Protein AF-A0A0N1JTH9-F1 (afdb_monomer_lite)

Organism: NCBI:txid857265

Secondary structure (DSSP, 8-state):
--HHHHHHHTT---S--EE-------S-TTTTTTSS--HHHHHHHHHS-TTT-------PPP--EEEEE-TTSS-EEEEEHHHH--S-HHHHHHHHHHHHHHHHT-GGGGGGHHHHHHHHHHHHHHHHHHH----EEEEEE-SS--GGG-EE-SSS--BSEEEEEEEEETTEEEEEES-------------

Structure (mmCIF, N/CA/C/O backbone):
data_AF-A0A0N1JTH9-F1
#
_entry.id   AF-A0A0N1JTH9-F1
#
loop_
_atom_site.group_PDB
_atom_site.id
_atom_site.type_symbol
_atom_site.label_atom_id
_atom_site.label_alt_id
_atom_site.label_comp_id
_atom_site.label_asym_id
_atom_site.label_entity_id
_atom_site.label_seq_id
_atom_site.pdbx_PDB_ins_code
_atom_site.Cartn_x
_atom_site.Cartn_y
_atom_site.Cartn_z
_atom_site.occupancy
_atom_site.B_iso_or_equiv
_atom_site.auth_seq_id
_atom_site.auth_comp_id
_atom_site.auth_asym_id
_atom_site.auth_atom_id
_atom_site.pdbx_PDB_model_num
ATOM 1 N N . MET A 1 1 ? -6.479 -11.047 25.283 1.00 67.62 1 MET A N 1
ATOM 2 C CA . MET A 1 1 ? -7.455 -11.069 24.185 1.00 67.62 1 MET A CA 1
ATOM 3 C C . MET A 1 1 ? -8.199 -9.754 24.250 1.00 67.62 1 MET A C 1
ATOM 5 O O . MET A 1 1 ? -8.799 -9.472 25.284 1.00 67.62 1 MET A O 1
ATOM 9 N N . SER A 1 2 ? -8.014 -8.908 23.241 1.00 89.19 2 SER A N 1
ATOM 10 C CA . SER A 1 2 ? -8.742 -7.648 23.095 1.00 89.19 2 SER A CA 1
ATOM 11 C C . SER A 1 2 ? -10.219 -7.925 22.769 1.00 89.19 2 SER A C 1
ATOM 13 O O . SER A 1 2 ? -10.571 -9.049 22.403 1.00 89.19 2 SER A O 1
ATOM 15 N N . ILE A 1 3 ? -11.095 -6.921 22.901 1.00 90.31 3 ILE A N 1
ATOM 16 C CA . ILE A 1 3 ? -12.488 -7.054 22.442 1.00 90.31 3 ILE A CA 1
ATOM 17 C C . ILE A 1 3 ? -12.544 -7.330 20.932 1.00 90.31 3 ILE A C 1
ATOM 19 O O . ILE A 1 3 ? -13.334 -8.157 20.495 1.00 90.31 3 ILE A O 1
ATOM 23 N N . HIS A 1 4 ? -11.636 -6.727 20.163 1.00 90.06 4 HIS A N 1
ATOM 24 C CA . HIS A 1 4 ? -11.516 -6.921 18.717 1.00 90.06 4 HIS A CA 1
ATOM 25 C C . HIS A 1 4 ? -11.121 -8.356 18.357 1.00 90.06 4 HIS A C 1
ATOM 27 O O . HIS A 1 4 ? -11.732 -8.946 17.472 1.00 90.06 4 HIS A O 1
ATOM 33 N N . ASP A 1 5 ? -10.199 -8.965 19.112 1.00 90.06 5 ASP A N 1
ATOM 34 C CA . ASP A 1 5 ? -9.820 -10.376 18.932 1.00 90.06 5 ASP A CA 1
ATOM 35 C C . ASP A 1 5 ? -11.027 -11.303 19.171 1.00 90.06 5 ASP A C 1
ATOM 37 O O . ASP A 1 5 ? -11.207 -12.310 18.484 1.00 90.06 5 ASP A O 1
ATOM 41 N N . PHE A 1 6 ? -11.858 -10.980 20.170 1.00 92.62 6 PHE A N 1
ATOM 42 C CA . PHE A 1 6 ? -13.063 -11.747 20.485 1.00 92.62 6 PHE A CA 1
ATOM 43 C C . PHE A 1 6 ? -14.122 -11.620 19.385 1.00 92.62 6 PHE A C 1
ATOM 45 O O . PHE A 1 6 ? -14.678 -12.636 18.968 1.00 92.62 6 PHE A O 1
ATOM 52 N N . LEU A 1 7 ? -14.380 -10.398 18.908 1.00 91.75 7 LEU A N 1
ATOM 53 C CA . LEU A 1 7 ? -15.332 -10.141 17.825 1.00 91.75 7 LEU A CA 1
ATOM 54 C C . LEU A 1 7 ? -14.918 -10.886 16.554 1.00 91.75 7 LEU A C 1
ATOM 56 O O . LEU A 1 7 ? -15.717 -11.643 16.006 1.00 91.75 7 LEU A O 1
ATOM 60 N N . GLN A 1 8 ? -13.643 -10.772 16.173 1.00 90.06 8 GLN A N 1
ATOM 61 C CA . GLN A 1 8 ? -13.089 -11.443 15.003 1.00 90.06 8 GLN A CA 1
ATOM 62 C C . GLN A 1 8 ? -13.156 -12.970 15.121 1.00 90.06 8 GLN A C 1
ATOM 64 O O . GLN A 1 8 ? -13.698 -13.631 14.240 1.00 90.06 8 GLN A O 1
ATOM 69 N N . SER A 1 9 ? -12.659 -13.547 16.221 1.00 90.94 9 SER A N 1
ATOM 70 C CA . SER A 1 9 ? -12.667 -15.010 16.416 1.00 90.94 9 SER A CA 1
ATOM 71 C C . SER A 1 9 ? -14.070 -15.610 16.546 1.00 90.94 9 SER A C 1
ATOM 73 O O . SER A 1 9 ? -14.250 -16.804 16.310 1.00 90.94 9 SER A O 1
ATOM 75 N N . SER A 1 10 ? -15.061 -14.790 16.902 1.00 92.69 10 SER A N 1
ATOM 76 C CA . SER A 1 10 ? -16.470 -15.184 16.985 1.00 92.69 10 SER A CA 1
ATOM 77 C C . SER A 1 10 ? -17.271 -14.838 15.724 1.00 92.69 10 SER A C 1
ATOM 79 O O . SER A 1 10 ? -18.475 -15.095 15.703 1.00 92.69 10 SER A O 1
ATOM 81 N N . ALA A 1 11 ? -16.633 -14.258 14.698 1.00 90.06 11 ALA A N 1
ATOM 82 C CA . ALA A 1 11 ? -17.267 -13.764 13.473 1.00 90.06 11 ALA A CA 1
ATOM 83 C C . ALA A 1 11 ? -18.463 -12.820 13.736 1.00 90.06 11 ALA A C 1
ATOM 85 O O . ALA A 1 11 ? -19.509 -12.919 13.092 1.00 90.06 11 ALA A O 1
ATOM 86 N N . ILE A 1 12 ? -18.325 -11.927 14.721 1.00 92.31 12 ILE A N 1
ATOM 87 C CA . ILE A 1 12 ? -19.344 -10.932 15.072 1.00 92.31 12 ILE A CA 1
ATOM 88 C C . ILE A 1 12 ? -19.026 -9.625 14.346 1.00 92.31 12 ILE A C 1
ATOM 90 O O . ILE A 1 12 ? -18.040 -8.971 14.670 1.00 92.31 12 ILE A O 1
ATOM 94 N N . GLU A 1 13 ? -19.901 -9.216 13.426 1.00 91.88 13 GLU A N 1
ATOM 95 C CA . GLU A 1 13 ? -19.844 -7.896 12.791 1.00 91.88 13 GLU A CA 1
ATOM 96 C C . GLU A 1 13 ? -20.757 -6.898 13.524 1.00 91.88 13 GLU A C 1
ATOM 98 O O . GLU A 1 13 ? -21.945 -7.156 13.739 1.00 91.88 13 GLU A O 1
ATOM 103 N N . LEU A 1 14 ? -20.209 -5.741 13.891 1.00 91.44 14 LEU A N 1
ATOM 104 C CA . LEU A 1 14 ? -20.928 -4.609 14.474 1.00 91.44 14 LEU A CA 1
ATOM 105 C C . LEU A 1 14 ? -21.498 -3.652 13.411 1.00 91.44 14 LEU A C 1
ATOM 107 O O . LEU A 1 14 ? -22.256 -2.741 13.747 1.00 91.44 14 LEU A O 1
ATOM 111 N N . GLY A 1 15 ? -21.158 -3.854 12.136 1.00 91.19 15 GLY A N 1
ATOM 112 C CA . GLY A 1 15 ? -21.561 -2.992 11.025 1.00 91.19 15 GLY A CA 1
ATOM 113 C C . GLY A 1 15 ? -20.670 -1.759 10.869 1.00 91.19 15 GLY A C 1
ATOM 114 O O . GLY A 1 15 ? -21.115 -0.745 10.326 1.00 91.19 15 GLY A O 1
ATOM 115 N N . ILE A 1 16 ? -19.429 -1.832 11.353 1.00 89.81 16 ILE A N 1
ATOM 116 C CA . ILE A 1 16 ? -18.438 -0.761 11.223 1.00 89.81 16 ILE A CA 1
ATOM 117 C C . ILE A 1 16 ? -17.519 -1.008 10.019 1.00 89.81 16 ILE A C 1
ATOM 119 O O . ILE A 1 16 ? -17.596 -2.029 9.341 1.00 89.81 16 ILE A O 1
ATOM 123 N N . ASN A 1 17 ? -16.687 -0.023 9.692 1.00 93.25 17 ASN A N 1
ATOM 124 C CA . ASN A 1 17 ? -15.654 -0.130 8.662 1.00 93.25 17 ASN A CA 1
ATOM 125 C C . ASN A 1 17 ? -14.395 0.577 9.171 1.00 93.25 17 ASN A C 1
ATOM 127 O O . ASN A 1 17 ? -14.487 1.448 10.039 1.00 93.25 17 ASN A O 1
ATOM 131 N N . THR A 1 18 ? -13.234 0.264 8.604 1.00 94.06 18 THR A N 1
ATOM 132 C CA . THR A 1 18 ? -11.958 0.845 9.040 1.00 94.06 18 THR A CA 1
ATOM 133 C C . THR A 1 18 ? -11.490 1.941 8.085 1.00 94.06 18 THR A C 1
ATOM 135 O O . THR A 1 18 ? -11.108 1.668 6.946 1.00 94.06 18 THR A O 1
ATOM 138 N N . GLU A 1 19 ? -11.506 3.197 8.542 1.00 94.00 19 GLU A N 1
ATOM 139 C CA . GLU A 1 19 ? -11.025 4.331 7.745 1.00 94.00 19 GLU A CA 1
ATOM 140 C C . GLU A 1 19 ? -9.491 4.374 7.728 1.00 94.00 19 GLU A C 1
ATOM 142 O O . GLU A 1 19 ? -8.825 4.361 8.766 1.00 94.00 19 GLU A O 1
ATOM 147 N N . ILE A 1 20 ? -8.909 4.465 6.534 1.00 93.38 20 ILE A N 1
ATOM 148 C CA . ILE A 1 20 ? -7.474 4.651 6.355 1.00 93.38 20 ILE A CA 1
ATOM 149 C C . ILE A 1 20 ? -7.140 6.134 6.511 1.00 93.38 20 ILE A C 1
ATOM 151 O O . ILE A 1 20 ? -7.361 6.945 5.609 1.00 93.38 20 ILE A O 1
ATOM 155 N N . HIS A 1 21 ? -6.543 6.482 7.649 1.00 89.44 21 HIS A N 1
ATOM 156 C CA . HIS A 1 21 ? -6.108 7.852 7.925 1.00 89.44 21 HIS A CA 1
ATOM 157 C C . HIS A 1 21 ? -4.666 8.142 7.514 1.00 89.44 21 HIS A C 1
ATOM 159 O O . HIS A 1 21 ? -4.358 9.298 7.224 1.00 89.44 21 HIS A O 1
ATOM 165 N N . TYR A 1 22 ? -3.786 7.138 7.509 1.00 89.19 22 TYR A N 1
ATOM 166 C CA . TYR A 1 22 ? -2.354 7.296 7.247 1.00 89.19 22 TYR A CA 1
ATOM 167 C C . TYR A 1 22 ? -1.750 6.012 6.675 1.00 89.19 22 TYR A C 1
ATOM 169 O O . TYR A 1 22 ? -2.072 4.913 7.127 1.00 89.19 22 TYR A O 1
ATOM 177 N N . ILE A 1 23 ? -0.831 6.159 5.723 1.00 92.00 23 ILE A N 1
ATOM 178 C CA . ILE A 1 23 ? -0.052 5.077 5.123 1.00 92.00 23 ILE A CA 1
ATOM 179 C C . ILE A 1 23 ? 1.432 5.424 5.215 1.00 92.00 23 ILE A C 1
ATOM 181 O O . ILE A 1 23 ? 1.852 6.539 4.900 1.00 92.00 23 ILE A O 1
ATOM 185 N N . GLY A 1 24 ? 2.232 4.440 5.628 1.00 90.00 24 GLY A N 1
ATOM 186 C CA . GLY A 1 24 ? 3.675 4.585 5.726 1.00 90.00 24 GLY A CA 1
ATOM 187 C C . GLY A 1 24 ? 4.426 3.282 5.468 1.00 90.00 24 GLY A C 1
ATOM 188 O O . GLY A 1 24 ? 4.029 2.223 5.948 1.00 90.00 24 GLY A O 1
ATOM 189 N N . TYR A 1 25 ? 5.553 3.373 4.771 1.00 90.44 25 TYR A N 1
ATOM 190 C CA . TYR A 1 25 ? 6.518 2.293 4.592 1.00 90.44 25 TYR A CA 1
ATOM 191 C C . TYR A 1 25 ? 7.570 2.312 5.705 1.00 90.44 25 TYR A C 1
ATOM 193 O O . TYR A 1 25 ? 8.120 3.360 6.054 1.00 90.44 25 TYR A O 1
ATOM 201 N N . THR A 1 26 ? 7.886 1.138 6.255 1.00 88.12 26 THR A N 1
ATOM 202 C CA . THR A 1 26 ? 8.934 0.966 7.265 1.00 88.12 26 THR A CA 1
ATOM 203 C C . THR A 1 26 ? 9.663 -0.363 7.101 1.00 88.12 26 THR A C 1
ATOM 205 O O . THR A 1 26 ? 9.045 -1.381 6.805 1.00 88.12 26 THR A O 1
ATOM 208 N N . LYS A 1 27 ? 10.976 -0.361 7.365 1.00 85.56 27 LYS A N 1
ATOM 209 C CA . LYS A 1 27 ? 11.777 -1.587 7.541 1.00 85.56 27 LYS A CA 1
ATOM 210 C C . LYS A 1 27 ? 11.699 -2.138 8.967 1.00 85.56 27 LYS A C 1
ATOM 212 O O . LYS A 1 27 ? 11.874 -3.333 9.162 1.00 85.56 27 LYS A O 1
ATOM 217 N N . ASN A 1 28 ? 11.395 -1.274 9.942 1.00 84.88 28 ASN A N 1
ATOM 218 C CA . ASN A 1 28 ? 11.340 -1.603 11.369 1.00 84.88 28 ASN A CA 1
ATOM 219 C C . ASN A 1 28 ? 9.939 -1.287 11.928 1.00 84.88 28 ASN A C 1
ATOM 221 O O . ASN A 1 28 ? 9.728 -0.202 12.479 1.00 84.88 28 ASN A O 1
ATOM 225 N N . PRO A 1 29 ? 8.957 -2.192 11.768 1.00 82.62 29 PRO A N 1
ATOM 226 C CA . PRO A 1 29 ? 7.602 -2.035 12.300 1.00 82.62 29 PRO A CA 1
ATOM 227 C C . PRO A 1 29 ? 7.543 -1.644 13.779 1.00 82.62 29 PRO A C 1
ATOM 229 O O . PRO A 1 29 ? 6.862 -0.691 14.132 1.00 82.62 29 PRO A O 1
ATOM 232 N N . SER A 1 30 ? 8.308 -2.322 14.636 1.00 79.06 30 SER A N 1
ATOM 233 C CA . SER A 1 30 ? 8.252 -2.157 16.096 1.00 79.06 30 SER A CA 1
ATOM 234 C C . SER A 1 30 ? 8.681 -0.776 16.596 1.00 79.06 30 SER A C 1
ATOM 236 O O . SER A 1 30 ? 8.227 -0.333 17.645 1.00 79.06 30 SER A O 1
ATOM 238 N N . GLU A 1 31 ? 9.556 -0.090 15.862 1.00 76.50 31 GLU A N 1
ATOM 239 C CA . GLU A 1 31 ? 10.112 1.215 16.253 1.00 76.50 31 GLU A CA 1
ATOM 240 C C . GLU A 1 31 ? 9.365 2.383 15.599 1.00 76.50 31 GLU A C 1
ATOM 242 O O . GLU A 1 31 ? 9.440 3.525 16.059 1.00 76.50 31 GLU A O 1
ATOM 247 N N . ARG A 1 32 ? 8.635 2.099 14.514 1.00 73.50 32 ARG A N 1
ATOM 248 C CA . ARG A 1 32 ? 8.003 3.099 13.651 1.00 73.50 32 ARG A CA 1
ATOM 249 C C . ARG A 1 32 ? 7.001 4.003 14.381 1.00 73.50 32 ARG A C 1
ATOM 251 O O . ARG A 1 32 ? 7.047 5.203 14.122 1.00 73.50 32 ARG A O 1
ATOM 258 N N . PRO A 1 33 ? 6.136 3.504 15.287 1.00 67.62 33 PRO A N 1
ATOM 259 C CA . PRO A 1 33 ? 5.181 4.359 15.993 1.00 67.62 33 PRO A CA 1
ATOM 260 C C . PRO A 1 33 ? 5.824 5.303 17.020 1.00 67.62 33 PRO A C 1
ATOM 262 O O . PRO A 1 33 ? 5.204 6.285 17.410 1.00 67.62 33 PRO A O 1
ATOM 265 N N . ILE A 1 34 ? 7.043 5.005 17.487 1.00 63.53 34 ILE A N 1
ATOM 266 C CA . ILE A 1 34 ? 7.613 5.594 18.715 1.00 63.53 34 ILE A CA 1
ATOM 267 C C . ILE A 1 34 ? 8.803 6.522 18.413 1.00 63.53 34 ILE A C 1
ATOM 269 O O . ILE A 1 34 ? 9.148 7.380 19.219 1.00 63.53 34 ILE A O 1
ATOM 273 N N . ASN A 1 35 ? 9.427 6.406 17.237 1.00 62.16 35 ASN A N 1
ATOM 274 C CA . ASN A 1 35 ? 10.684 7.100 16.932 1.00 62.16 35 ASN A CA 1
ATOM 275 C C . ASN A 1 35 ? 10.555 8.606 16.602 1.00 62.16 35 ASN A C 1
ATOM 277 O O . ASN A 1 35 ? 11.552 9.234 16.251 1.00 62.16 35 ASN A O 1
ATOM 281 N N . GLY A 1 36 ? 9.354 9.194 16.680 1.00 56.09 36 GLY A N 1
ATOM 282 C CA . GLY A 1 36 ? 9.108 10.632 16.481 1.00 56.09 36 GLY A CA 1
ATOM 283 C C . GLY A 1 36 ? 9.359 11.168 15.062 1.00 56.09 36 GLY A C 1
ATOM 284 O O . GLY A 1 36 ? 9.026 12.317 14.779 1.00 56.09 36 GLY A O 1
ATOM 285 N N . ALA A 1 37 ? 9.897 10.351 14.150 1.00 58.03 37 ALA A N 1
ATOM 286 C CA . ALA A 1 37 ? 10.190 10.727 12.767 1.00 58.03 37 ALA A CA 1
ATOM 287 C C . ALA A 1 37 ? 8.933 10.760 11.877 1.00 58.03 37 ALA A C 1
ATOM 289 O O . ALA A 1 37 ? 8.970 11.281 10.762 1.00 58.03 37 ALA A O 1
ATOM 290 N N . HIS A 1 38 ? 7.808 10.231 12.367 1.00 60.81 38 HIS A N 1
ATOM 291 C CA . HIS A 1 38 ? 6.562 10.110 11.616 1.00 60.81 38 HIS A CA 1
ATOM 292 C C . HIS A 1 38 ? 5.463 10.947 12.248 1.00 60.81 38 HIS A C 1
ATOM 294 O O . HIS A 1 38 ? 4.712 10.483 13.103 1.00 60.81 38 HIS A O 1
ATOM 300 N N . ARG A 1 39 ? 5.344 12.189 11.765 1.00 66.00 39 ARG A N 1
ATOM 301 C CA . ARG A 1 39 ? 4.242 13.090 12.126 1.00 66.00 39 ARG A CA 1
ATOM 302 C C . ARG A 1 39 ? 2.867 12.485 11.867 1.00 66.00 39 ARG A C 1
ATOM 304 O O . ARG A 1 39 ? 1.959 12.810 12.604 1.00 66.00 39 ARG A O 1
ATOM 311 N N . GLY A 1 40 ? 2.723 11.590 10.889 1.00 67.31 40 GLY A N 1
ATOM 312 C CA . GLY A 1 40 ? 1.422 11.054 10.483 1.00 67.31 40 GLY A CA 1
ATOM 313 C C . GLY A 1 40 ? 0.631 10.358 11.592 1.00 67.31 40 GLY A C 1
ATOM 314 O O . GLY A 1 40 ? -0.563 10.605 11.716 1.00 67.31 40 GLY A O 1
ATOM 315 N N . LEU A 1 41 ? 1.283 9.548 12.438 1.00 71.06 41 LEU A N 1
ATOM 316 C CA . LEU A 1 41 ? 0.605 8.914 13.576 1.00 71.06 41 LEU A CA 1
ATOM 317 C C . LEU A 1 41 ? 0.207 9.953 14.629 1.00 71.06 41 LEU A C 1
ATOM 319 O O . LEU A 1 41 ? -0.929 9.952 15.086 1.00 71.06 41 LEU A O 1
ATOM 323 N N . SER A 1 42 ? 1.118 10.862 14.981 1.00 73.88 42 SER A N 1
ATOM 324 C CA . SER A 1 42 ? 0.823 11.945 15.922 1.00 73.88 42 SER A CA 1
ATOM 325 C C . SER A 1 42 ? -0.305 12.843 15.408 1.00 73.88 42 SER A C 1
ATOM 327 O O . SER A 1 42 ? -1.240 13.129 16.143 1.00 73.88 42 SER A O 1
ATOM 329 N N . ASP A 1 43 ? -0.256 13.248 14.140 1.00 73.50 43 ASP A N 1
ATOM 330 C CA . ASP A 1 43 ? -1.264 14.081 13.486 1.00 73.50 43 ASP A CA 1
ATOM 331 C C . ASP A 1 43 ? -2.623 13.373 13.443 1.00 73.50 43 ASP A C 1
ATOM 333 O O . ASP A 1 43 ? -3.644 14.023 13.646 1.00 73.50 43 ASP A O 1
ATOM 337 N N . MET A 1 44 ? -2.645 12.054 13.226 1.00 76.19 44 MET A N 1
ATOM 338 C CA . MET A 1 44 ? -3.864 11.250 13.304 1.00 76.19 44 MET A CA 1
ATOM 339 C C . MET A 1 44 ? -4.433 11.244 14.731 1.00 76.19 44 MET A C 1
ATOM 341 O O . MET A 1 44 ? -5.587 11.627 14.913 1.00 76.19 44 MET A O 1
ATOM 345 N N . LEU A 1 45 ? -3.609 10.931 15.737 1.00 74.50 45 LEU A N 1
ATOM 346 C CA . LEU A 1 45 ? -4.020 10.908 17.147 1.00 74.50 45 LEU A CA 1
ATOM 347 C C . LEU A 1 45 ? -4.505 12.277 17.652 1.00 74.50 45 LEU A C 1
ATOM 349 O O . LEU A 1 45 ? -5.355 12.338 18.532 1.00 74.50 45 LEU A O 1
ATOM 353 N N . TYR A 1 46 ? -3.979 13.379 17.108 1.00 71.94 46 TYR A N 1
ATOM 354 C CA . TYR A 1 46 ? -4.437 14.731 17.445 1.00 71.94 46 TYR A CA 1
ATOM 355 C C . TYR A 1 46 ? -5.730 15.141 16.731 1.00 71.94 46 TYR A C 1
ATOM 357 O O . TYR A 1 46 ? -6.459 15.985 17.250 1.00 71.94 46 TYR A O 1
ATOM 365 N N . ARG A 1 47 ? -5.986 14.633 15.518 1.00 70.62 47 ARG A N 1
ATOM 366 C CA . ARG A 1 47 ? -7.096 15.094 14.663 1.00 70.62 47 ARG A CA 1
ATOM 367 C C . ARG A 1 47 ? -8.354 14.244 14.774 1.00 70.62 47 ARG A C 1
ATOM 369 O O . ARG A 1 47 ? -9.435 14.769 14.523 1.00 70.62 47 ARG A O 1
ATOM 376 N N . VAL A 1 48 ? -8.226 12.965 15.111 1.00 68.44 48 VAL A N 1
ATOM 377 C CA . VAL A 1 48 ? -9.367 12.055 15.240 1.00 68.44 48 VAL A CA 1
ATOM 378 C C . VAL A 1 48 ? -9.740 11.940 16.719 1.00 68.44 48 VAL A C 1
ATOM 380 O O . VAL A 1 48 ? -8.891 11.645 17.555 1.00 68.44 48 VAL A O 1
ATOM 383 N N . SER A 1 49 ? -11.005 12.227 17.050 1.00 62.88 49 SER A N 1
ATOM 384 C CA . SER A 1 49 ? -11.516 12.180 18.429 1.00 62.88 49 SER A CA 1
ATOM 385 C C . SER A 1 49 ? -11.324 10.789 19.035 1.00 62.88 49 SER A C 1
ATOM 387 O O . SER A 1 49 ? -11.744 9.796 18.452 1.00 62.88 49 SER A O 1
ATOM 389 N N . THR A 1 50 ? -10.712 10.703 20.213 1.00 67.00 50 THR A N 1
ATOM 390 C CA . THR A 1 50 ? -10.330 9.424 20.835 1.00 67.00 50 THR A CA 1
ATOM 391 C C . THR A 1 50 ? -11.450 8.765 21.643 1.00 67.00 50 THR A C 1
ATOM 393 O O . THR A 1 50 ? -11.277 7.639 22.091 1.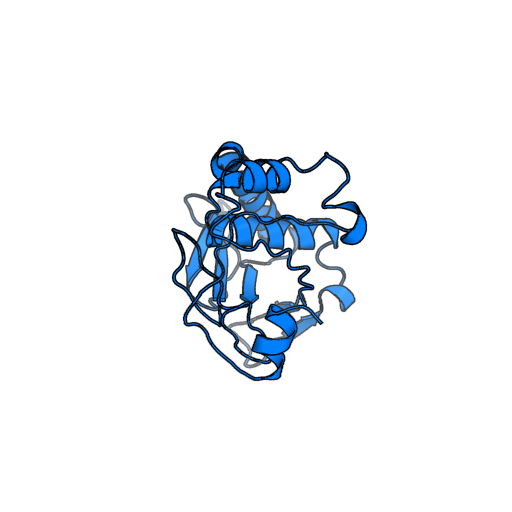00 67.00 50 THR A O 1
ATOM 396 N N . GLU A 1 51 ? -12.568 9.455 21.898 1.00 72.00 51 GLU A N 1
ATOM 397 C CA . GLU A 1 51 ? -13.669 8.899 22.709 1.00 72.00 51 GLU A CA 1
ATOM 398 C C . GLU A 1 51 ? -14.651 8.046 21.893 1.00 72.00 51 GLU A C 1
ATOM 400 O O . GLU A 1 51 ? -15.337 7.198 22.458 1.00 72.00 51 GLU A O 1
ATOM 405 N N . GLU A 1 52 ? -14.710 8.249 20.573 1.00 79.00 52 GLU A N 1
ATOM 406 C CA . GLU A 1 52 ? -15.666 7.575 19.679 1.00 79.00 52 GLU A CA 1
ATOM 407 C C . GLU A 1 52 ? -15.021 6.507 18.785 1.00 79.00 52 GLU A C 1
ATOM 409 O O . GLU A 1 52 ? -15.734 5.676 18.222 1.00 79.00 52 GLU A O 1
ATOM 414 N N . TYR A 1 53 ? -13.691 6.516 18.646 1.00 82.88 53 TYR A N 1
ATOM 415 C CA . TYR A 1 53 ? -12.979 5.690 17.672 1.00 82.88 53 TYR A CA 1
ATOM 416 C C . TYR A 1 53 ? -11.799 4.950 18.300 1.00 82.88 53 TYR A C 1
ATOM 418 O O . TYR A 1 53 ? -10.971 5.540 18.995 1.00 82.88 53 TYR A O 1
ATOM 426 N N . ASP A 1 54 ? -11.695 3.662 17.975 1.00 86.50 54 ASP A N 1
ATOM 427 C CA . ASP A 1 54 ? -10.492 2.871 18.209 1.00 86.50 54 ASP A CA 1
ATOM 428 C C . ASP A 1 54 ? -9.508 3.042 17.048 1.00 86.50 54 ASP A C 1
ATOM 430 O O . ASP A 1 54 ? -9.892 3.101 15.876 1.00 86.50 54 ASP A O 1
ATOM 434 N N . PHE A 1 55 ? -8.215 3.068 17.370 1.00 85.00 55 PHE A N 1
ATOM 435 C CA . PHE A 1 55 ? -7.149 3.180 16.381 1.00 85.00 55 PHE A CA 1
ATOM 436 C C . PHE A 1 55 ? -6.399 1.870 16.216 1.00 85.00 55 PHE A C 1
ATOM 438 O O . PHE A 1 55 ? -5.954 1.254 17.185 1.00 85.00 55 PHE A O 1
ATOM 445 N N . PHE A 1 56 ? -6.173 1.505 14.959 1.00 88.06 56 PHE A N 1
ATOM 446 C CA . PHE A 1 56 ? -5.441 0.307 14.587 1.00 88.06 56 PHE A CA 1
ATOM 447 C C . PHE A 1 56 ? -4.202 0.671 13.778 1.00 88.06 56 PHE A C 1
ATOM 449 O O . PHE A 1 56 ? -4.218 1.583 12.949 1.00 88.06 56 PHE A O 1
ATOM 456 N N . ILE A 1 57 ? -3.123 -0.076 14.002 1.00 87.19 57 ILE A N 1
ATOM 457 C CA . ILE A 1 57 ? -1.924 -0.029 13.167 1.00 87.19 57 ILE A CA 1
ATOM 458 C C . ILE A 1 57 ? -1.793 -1.390 12.497 1.00 87.19 57 ILE A C 1
ATOM 460 O O . ILE A 1 57 ? -1.536 -2.393 13.163 1.00 87.19 57 ILE A O 1
ATOM 464 N N . PHE A 1 58 ? -1.954 -1.416 11.176 1.00 90.94 58 PHE A N 1
ATOM 465 C CA . PHE A 1 58 ? -1.796 -2.626 10.377 1.00 90.94 58 PHE A CA 1
ATOM 466 C C . PHE A 1 58 ? -0.392 -2.683 9.778 1.00 90.94 58 PHE A C 1
ATOM 468 O O . PHE A 1 58 ? 0.034 -1.768 9.072 1.00 90.94 58 PHE A O 1
ATOM 475 N N . TYR A 1 59 ? 0.313 -3.784 10.030 1.00 90.81 59 TYR A N 1
ATOM 476 C CA . TYR A 1 59 ? 1.582 -4.089 9.376 1.00 90.81 59 TYR A CA 1
ATOM 477 C C . TYR A 1 59 ? 1.335 -5.119 8.279 1.00 90.81 59 TYR A C 1
ATOM 479 O O . TYR A 1 59 ? 1.187 -6.306 8.554 1.00 90.81 59 TYR A O 1
ATOM 487 N N . ASN A 1 60 ? 1.283 -4.647 7.035 1.00 91.44 60 ASN A N 1
ATOM 488 C CA . ASN A 1 60 ? 1.018 -5.489 5.873 1.00 91.44 60 ASN A CA 1
ATOM 489 C C . ASN A 1 60 ? 2.321 -5.829 5.145 1.00 91.44 60 ASN A C 1
ATOM 491 O O . ASN A 1 60 ? 3.111 -4.941 4.822 1.00 91.44 60 ASN A O 1
ATOM 495 N N . LEU A 1 61 ? 2.521 -7.116 4.858 1.00 91.62 61 LEU A N 1
ATOM 496 C CA . LEU A 1 61 ? 3.576 -7.595 3.969 1.00 91.62 61 LEU A CA 1
ATOM 497 C C . LEU A 1 61 ? 2.973 -7.880 2.598 1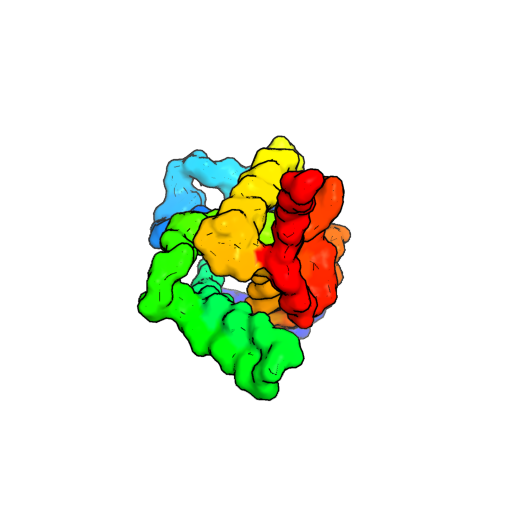.00 91.62 61 LEU A C 1
ATOM 499 O O . LEU A 1 61 ? 2.005 -8.629 2.483 1.00 91.62 61 LEU A O 1
ATOM 503 N N . PHE A 1 62 ? 3.570 -7.309 1.558 1.00 92.75 62 PHE A N 1
ATOM 504 C CA . PHE A 1 62 ? 3.131 -7.513 0.183 1.00 92.75 62 PHE A CA 1
ATOM 505 C C . PHE A 1 62 ? 4.011 -8.548 -0.512 1.00 92.75 62 PHE A C 1
ATOM 507 O O . PHE A 1 62 ? 5.229 -8.571 -0.345 1.00 92.75 62 PHE A O 1
ATOM 514 N N . LYS A 1 63 ? 3.384 -9.411 -1.316 1.00 93.50 63 LYS A N 1
ATOM 515 C CA . LYS A 1 63 ? 4.092 -10.272 -2.266 1.00 93.50 63 LYS A CA 1
ATOM 516 C C . LYS A 1 63 ? 4.162 -9.540 -3.599 1.00 93.50 63 LYS A C 1
ATOM 518 O O . LYS A 1 63 ? 3.124 -9.309 -4.213 1.00 93.50 63 LYS A O 1
ATOM 523 N N . VAL A 1 64 ? 5.366 -9.200 -4.047 1.00 94.25 64 VAL A N 1
ATOM 524 C CA . VAL A 1 64 ? 5.567 -8.478 -5.309 1.00 94.25 64 VAL A CA 1
ATOM 525 C C . VAL A 1 64 ? 5.967 -9.437 -6.418 1.00 94.25 64 VAL A C 1
ATOM 527 O O . VAL A 1 64 ? 6.888 -10.245 -6.270 1.00 94.25 64 VAL A O 1
ATOM 530 N N . LEU A 1 65 ? 5.235 -9.352 -7.528 1.00 93.31 65 LEU A N 1
ATOM 531 C CA . LEU A 1 65 ? 5.381 -10.211 -8.695 1.00 93.31 65 LEU A CA 1
ATOM 532 C C . LEU A 1 65 ? 5.626 -9.349 -9.941 1.00 93.31 65 LEU A C 1
ATOM 534 O O . LEU A 1 65 ? 4.859 -8.423 -10.206 1.00 93.31 65 LEU A O 1
ATOM 538 N N . SER A 1 66 ? 6.645 -9.695 -10.725 1.00 91.00 66 SER A N 1
ATOM 539 C CA . SER A 1 66 ? 6.855 -9.172 -12.077 1.00 91.00 66 SER A CA 1
ATOM 540 C C . SER A 1 66 ? 6.111 -10.058 -13.071 1.00 91.00 66 SER A C 1
ATOM 542 O O . SER A 1 66 ? 6.339 -11.272 -13.129 1.00 91.00 66 SER A O 1
ATOM 544 N N . ILE A 1 67 ? 5.213 -9.455 -13.854 1.00 89.19 67 ILE A N 1
ATOM 545 C CA . ILE A 1 67 ? 4.390 -10.158 -14.842 1.00 89.19 67 ILE A CA 1
ATOM 546 C C . ILE A 1 67 ? 4.798 -9.707 -16.245 1.00 89.19 67 ILE A C 1
ATOM 548 O O . ILE A 1 67 ? 4.535 -8.577 -16.652 1.00 89.19 67 ILE A O 1
ATOM 552 N N . GLY A 1 68 ? 5.423 -10.612 -16.996 1.00 86.19 68 GLY A N 1
ATOM 553 C CA . GLY A 1 68 ? 5.747 -10.423 -18.404 1.00 86.19 68 GLY A CA 1
ATOM 554 C C . GLY A 1 68 ? 4.609 -10.926 -19.286 1.00 86.19 68 GLY A C 1
ATOM 555 O O . GLY A 1 68 ? 4.315 -12.123 -19.295 1.00 86.19 68 GLY A O 1
ATOM 556 N N . MET A 1 69 ? 3.987 -10.025 -20.044 1.00 81.12 69 MET A N 1
ATOM 557 C CA . MET A 1 69 ? 2.934 -10.354 -21.008 1.00 81.12 69 MET A CA 1
ATOM 558 C C . MET A 1 69 ? 3.423 -10.062 -22.425 1.00 81.12 69 MET A C 1
ATOM 560 O O . MET A 1 69 ? 3.931 -8.975 -22.693 1.00 81.12 69 MET A O 1
ATOM 564 N N . SER A 1 70 ? 3.241 -11.009 -23.344 1.00 75.75 70 SER A N 1
ATOM 565 C CA . SER A 1 70 ? 3.508 -10.794 -24.767 1.00 75.75 70 SER A CA 1
ATOM 566 C C . SER A 1 70 ? 2.227 -11.017 -25.572 1.00 75.75 70 SER A C 1
ATOM 568 O O . SER A 1 70 ? 1.680 -12.119 -25.532 1.00 75.75 70 SER A O 1
ATOM 570 N N . PRO A 1 71 ? 1.756 -10.025 -26.355 1.00 70.19 71 PRO A N 1
ATOM 571 C CA . PRO A 1 71 ? 0.569 -10.181 -27.198 1.00 70.19 71 PRO A CA 1
ATOM 572 C C . PRO A 1 71 ? 0.706 -11.282 -28.259 1.00 70.19 71 PRO A C 1
ATOM 574 O O . PRO A 1 71 ? -0.294 -11.748 -28.797 1.00 70.19 71 PRO A O 1
ATOM 577 N N . SER A 1 72 ? 1.940 -11.672 -28.595 1.00 75.88 72 SER A N 1
ATOM 578 C CA . SER A 1 72 ? 2.245 -12.641 -29.650 1.00 75.88 72 SER A CA 1
ATOM 579 C C . SER A 1 72 ? 2.353 -14.086 -29.157 1.00 75.88 72 SER A C 1
ATOM 581 O O . SER A 1 72 ? 2.515 -14.991 -29.976 1.00 75.88 72 SER A O 1
ATOM 583 N N . THR A 1 73 ? 2.257 -14.333 -27.846 1.00 70.12 73 THR A N 1
ATOM 584 C CA . THR A 1 73 ? 2.351 -15.680 -27.268 1.00 70.12 73 THR A CA 1
ATOM 585 C C . THR A 1 73 ? 1.220 -15.945 -26.286 1.00 70.12 73 THR A C 1
ATOM 587 O O . THR A 1 73 ? 0.828 -15.066 -25.532 1.00 70.12 73 THR A O 1
ATOM 590 N N . ALA A 1 74 ? 0.745 -17.190 -26.218 1.00 77.62 74 ALA A N 1
ATOM 591 C CA . ALA A 1 74 ? -0.292 -17.599 -25.266 1.00 77.62 74 ALA A CA 1
ATOM 592 C C . ALA A 1 74 ? 0.208 -17.750 -23.811 1.00 77.62 74 ALA A C 1
ATOM 594 O O . ALA A 1 74 ? -0.552 -18.172 -22.942 1.00 77.62 74 ALA A O 1
ATOM 595 N N . PHE A 1 75 ? 1.483 -17.448 -23.544 1.00 76.31 75 PHE A N 1
ATOM 596 C CA . PHE A 1 75 ? 2.105 -17.610 -22.235 1.00 76.31 75 PHE A CA 1
ATOM 597 C C . PHE A 1 75 ? 2.383 -16.251 -21.597 1.00 76.31 75 PHE A C 1
ATOM 599 O O . PHE A 1 75 ? 2.969 -15.372 -22.226 1.00 76.31 75 PHE A O 1
ATOM 606 N N . ASN A 1 76 ? 2.001 -16.128 -20.327 1.00 81.94 76 ASN A N 1
ATOM 607 C CA . ASN A 1 76 ? 2.439 -15.053 -19.447 1.00 81.94 76 ASN A CA 1
ATOM 608 C C . ASN A 1 76 ? 3.483 -15.617 -18.487 1.00 81.94 76 ASN A C 1
ATOM 610 O O . ASN A 1 76 ? 3.337 -16.736 -17.991 1.00 81.94 76 ASN A O 1
ATOM 614 N N . PHE A 1 77 ? 4.511 -14.830 -18.206 1.00 84.88 77 PHE A N 1
ATOM 615 C CA . PHE A 1 77 ? 5.515 -15.168 -17.210 1.00 84.88 77 PHE A CA 1
ATOM 616 C C . PHE A 1 77 ? 5.231 -14.399 -15.928 1.00 84.88 77 PHE A C 1
ATOM 618 O O . PHE A 1 77 ? 4.905 -13.217 -15.979 1.00 84.88 77 PHE A O 1
ATOM 625 N N . CYS A 1 78 ? 5.355 -15.066 -14.787 1.00 89.25 78 CYS A N 1
ATOM 626 C CA . CYS A 1 78 ? 5.160 -14.460 -13.480 1.00 89.25 78 CYS A CA 1
ATOM 627 C C . CYS A 1 78 ? 6.283 -14.921 -12.559 1.00 89.25 78 CYS A C 1
ATOM 629 O O . CYS A 1 78 ? 6.430 -16.118 -12.311 1.00 89.25 78 CYS A O 1
ATOM 631 N N . PHE A 1 79 ? 7.058 -13.973 -12.047 1.00 90.50 79 PHE A N 1
ATOM 632 C CA . PHE A 1 79 ? 8.175 -14.238 -11.149 1.00 90.50 79 PHE A CA 1
ATOM 633 C C . PHE A 1 79 ? 8.056 -13.361 -9.912 1.00 90.50 79 PHE A C 1
ATOM 635 O O . PHE A 1 79 ? 7.633 -12.213 -10.004 1.00 90.50 79 PHE A O 1
ATOM 642 N N . ALA A 1 80 ? 8.436 -13.885 -8.751 1.00 92.31 80 ALA A N 1
ATOM 643 C CA . ALA A 1 80 ? 8.538 -13.054 -7.560 1.00 92.31 80 ALA A CA 1
ATOM 644 C C . ALA A 1 80 ? 9.716 -12.085 -7.701 1.00 92.31 80 ALA A C 1
ATOM 646 O O . ALA A 1 80 ? 10.801 -12.503 -8.113 1.00 92.31 80 ALA A O 1
ATOM 647 N N . ASN A 1 81 ? 9.535 -10.820 -7.308 1.00 90.69 81 ASN A N 1
ATOM 648 C CA . ASN A 1 81 ? 10.631 -9.848 -7.331 1.00 90.69 81 ASN A CA 1
ATOM 649 C C . ASN A 1 81 ? 11.804 -10.318 -6.453 1.00 90.69 81 ASN A C 1
ATOM 651 O O . ASN A 1 81 ? 12.954 -10.165 -6.834 1.00 90.69 81 ASN A O 1
ATOM 655 N N . SER A 1 82 ? 11.533 -11.037 -5.359 1.00 88.94 82 SER A N 1
ATOM 656 C CA . SER A 1 82 ? 12.562 -11.658 -4.510 1.00 88.94 82 SER A CA 1
ATOM 657 C C . SER A 1 82 ? 13.439 -12.711 -5.206 1.00 88.94 82 SER A C 1
ATOM 659 O O . SER A 1 82 ? 14.487 -13.066 -4.674 1.00 88.94 82 SER A O 1
ATOM 661 N N . MET A 1 83 ? 13.025 -13.233 -6.366 1.00 89.19 83 MET A N 1
ATOM 662 C CA . MET A 1 83 ? 13.834 -14.147 -7.180 1.00 89.19 83 MET A CA 1
ATOM 663 C C . MET A 1 83 ? 14.681 -13.413 -8.223 1.00 89.19 83 MET A C 1
ATOM 665 O O . MET A 1 83 ? 15.743 -13.911 -8.589 1.00 89.19 83 MET A O 1
ATOM 669 N N . LEU A 1 84 ? 14.193 -12.278 -8.731 1.00 86.44 84 LEU A N 1
ATOM 670 C CA . LEU A 1 84 ? 14.828 -11.532 -9.820 1.00 86.44 84 LEU A CA 1
ATOM 671 C C . LEU A 1 84 ? 15.679 -10.354 -9.330 1.00 86.44 84 LEU A C 1
ATOM 673 O O . LEU A 1 84 ? 16.594 -9.951 -10.041 1.00 86.44 84 LEU A O 1
ATOM 677 N N . ASP A 1 85 ? 15.358 -9.810 -8.152 1.00 86.19 85 ASP A N 1
ATOM 678 C CA . ASP A 1 85 ? 15.867 -8.538 -7.620 1.00 86.19 85 ASP A CA 1
ATOM 679 C C . ASP A 1 85 ? 15.803 -7.410 -8.670 1.00 86.19 85 ASP A C 1
ATOM 681 O O . ASP A 1 85 ? 16.719 -6.607 -8.842 1.00 86.19 85 ASP A O 1
ATOM 685 N N . GLU A 1 86 ? 14.710 -7.393 -9.441 1.00 86.94 86 GLU A N 1
ATOM 686 C CA . GLU A 1 86 ? 14.512 -6.469 -10.560 1.00 86.94 86 GLU A CA 1
ATOM 687 C C . GLU A 1 86 ? 14.288 -5.033 -10.059 1.00 86.94 86 GLU A C 1
ATOM 689 O O . GLU A 1 86 ? 14.770 -4.061 -10.657 1.00 86.94 86 GLU A O 1
ATOM 694 N N . ILE A 1 87 ? 13.585 -4.914 -8.931 1.00 91.56 87 ILE A N 1
ATOM 695 C CA . ILE A 1 87 ? 13.349 -3.674 -8.195 1.00 91.56 87 ILE A CA 1
ATOM 696 C C . ILE A 1 87 ? 13.939 -3.848 -6.799 1.00 91.56 87 ILE A C 1
ATOM 698 O O . ILE A 1 87 ? 13.618 -4.807 -6.101 1.00 91.56 87 ILE A O 1
ATOM 702 N N . ASN A 1 88 ? 14.778 -2.908 -6.361 1.00 91.69 88 ASN A N 1
ATOM 703 C CA . ASN A 1 88 ? 15.341 -2.991 -5.016 1.00 91.69 88 ASN A CA 1
ATOM 704 C C . ASN A 1 88 ? 14.234 -2.837 -3.953 1.00 91.69 88 ASN A C 1
ATOM 706 O O . ASN A 1 88 ? 13.283 -2.078 -4.142 1.00 91.69 88 ASN A O 1
ATOM 710 N N . VAL A 1 89 ? 14.403 -3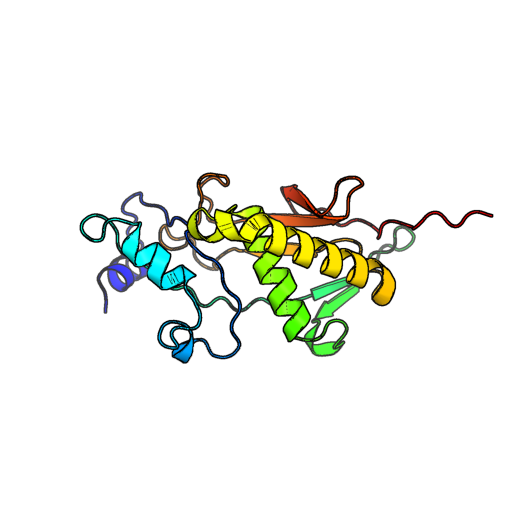.486 -2.800 1.00 90.19 89 VAL A N 1
ATOM 711 C CA . VAL A 1 89 ? 13.382 -3.529 -1.734 1.00 90.19 89 VAL A CA 1
ATOM 712 C C . VAL A 1 89 ? 12.946 -2.153 -1.205 1.00 90.19 89 VAL A C 1
ATOM 714 O O . VAL A 1 89 ? 11.805 -1.987 -0.781 1.00 90.19 89 VAL A O 1
ATOM 717 N N . ASP A 1 90 ? 13.827 -1.146 -1.219 1.00 91.50 90 ASP A N 1
ATOM 718 C CA . ASP A 1 90 ? 13.472 0.197 -0.745 1.00 91.50 90 ASP A CA 1
ATOM 719 C C . ASP A 1 90 ? 12.583 0.937 -1.745 1.00 91.50 90 ASP A C 1
ATOM 721 O O . ASP A 1 90 ? 11.616 1.588 -1.360 1.00 91.50 90 ASP A O 1
ATOM 725 N N . GLU A 1 91 ? 12.904 0.813 -3.030 1.00 92.62 91 GLU A N 1
ATOM 726 C CA . GLU A 1 91 ? 12.111 1.348 -4.132 1.00 92.62 91 GLU A CA 1
ATOM 727 C C . GLU A 1 91 ? 10.762 0.630 -4.229 1.00 92.62 91 GLU A C 1
ATOM 729 O O . GLU A 1 91 ? 9.736 1.301 -4.322 1.00 92.62 91 GLU A O 1
ATOM 734 N N . GLU A 1 92 ? 10.743 -0.699 -4.091 1.00 93.62 92 GLU A N 1
ATOM 735 C CA . GLU A 1 92 ? 9.522 -1.509 -4.012 1.00 93.62 92 GLU A CA 1
ATOM 736 C C . GLU A 1 92 ? 8.581 -0.994 -2.911 1.00 93.62 92 GLU A C 1
ATOM 738 O O . GLU A 1 92 ? 7.427 -0.651 -3.177 1.00 93.62 92 GLU A O 1
ATOM 743 N N . GLY A 1 93 ? 9.092 -0.865 -1.681 1.00 94.25 93 GLY A N 1
ATOM 744 C CA . GLY A 1 93 ? 8.308 -0.398 -0.539 1.00 94.25 93 GLY A CA 1
ATOM 745 C C . GLY A 1 93 ? 7.769 1.023 -0.713 1.00 94.25 93 GLY A C 1
ATOM 746 O O . GLY A 1 93 ? 6.610 1.286 -0.387 1.00 94.25 93 GLY A O 1
ATOM 747 N N . ARG A 1 94 ? 8.573 1.936 -1.275 1.00 94.50 94 ARG A N 1
ATOM 748 C CA . ARG A 1 94 ? 8.137 3.312 -1.565 1.00 94.50 94 ARG A CA 1
ATOM 749 C C . ARG A 1 94 ? 7.054 3.357 -2.634 1.00 94.50 94 ARG A C 1
ATOM 751 O O . ARG A 1 94 ? 6.082 4.080 -2.459 1.00 94.50 94 ARG A O 1
ATOM 758 N N . ILE A 1 95 ? 7.185 2.586 -3.713 1.00 96.06 95 ILE A N 1
ATOM 759 C CA . ILE A 1 95 ? 6.170 2.537 -4.774 1.00 96.06 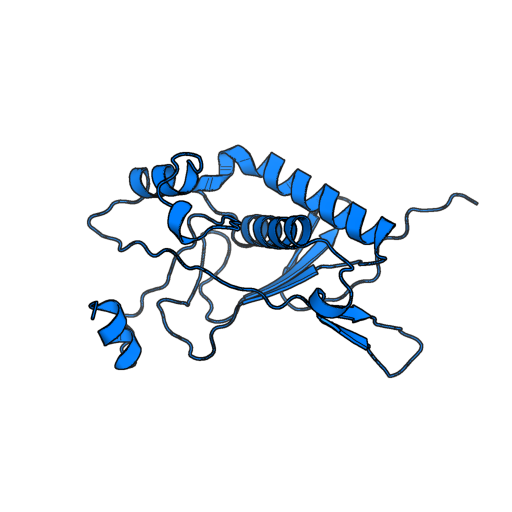95 ILE A CA 1
ATOM 760 C C . ILE A 1 95 ? 4.829 2.070 -4.202 1.00 96.06 95 ILE A C 1
ATOM 762 O O . ILE A 1 95 ? 3.806 2.700 -4.469 1.00 96.06 95 ILE A O 1
ATOM 766 N N . ILE A 1 96 ? 4.836 1.018 -3.377 1.00 96.38 96 ILE A N 1
ATOM 767 C CA . ILE A 1 96 ? 3.628 0.512 -2.710 1.00 96.38 96 ILE A CA 1
ATOM 768 C C . ILE A 1 96 ? 3.024 1.585 -1.795 1.00 96.38 96 ILE A C 1
ATOM 770 O O . ILE A 1 96 ? 1.830 1.867 -1.895 1.00 96.38 96 ILE A O 1
ATOM 774 N N . GLU A 1 97 ? 3.839 2.219 -0.943 1.00 95.44 97 GLU A N 1
ATOM 775 C CA . GLU A 1 97 ? 3.404 3.308 -0.058 1.00 95.44 97 GLU A CA 1
ATOM 776 C C . GLU A 1 97 ? 2.728 4.429 -0.853 1.00 95.44 97 GLU A C 1
ATOM 778 O O . GLU A 1 97 ? 1.584 4.781 -0.564 1.00 95.44 97 GLU A O 1
ATOM 783 N N . LYS A 1 98 ? 3.395 4.963 -1.884 1.00 95.69 98 LYS A N 1
ATOM 784 C CA . LYS A 1 98 ? 2.863 6.106 -2.635 1.00 95.69 98 LYS A CA 1
ATOM 785 C C . LYS A 1 98 ? 1.624 5.741 -3.444 1.00 95.69 98 LYS A C 1
ATOM 787 O O . LYS A 1 98 ? 0.689 6.539 -3.515 1.00 95.69 98 LYS A O 1
ATOM 792 N N . ALA A 1 99 ? 1.582 4.541 -4.026 1.00 96.62 99 ALA A N 1
ATOM 793 C CA . ALA A 1 99 ? 0.411 4.057 -4.752 1.00 96.62 99 ALA A CA 1
ATOM 794 C C . ALA A 1 99 ? -0.814 3.958 -3.831 1.00 96.62 99 ALA A C 1
ATOM 796 O O . ALA A 1 99 ? -1.908 4.373 -4.214 1.00 96.62 99 ALA A O 1
ATOM 797 N N . LEU A 1 100 ? -0.626 3.475 -2.599 1.00 96.62 100 LEU A N 1
ATOM 798 C CA . LEU A 1 100 ? -1.686 3.406 -1.596 1.00 96.62 100 LEU A CA 1
ATOM 799 C C . LEU A 1 100 ? -2.104 4.793 -1.097 1.00 96.62 100 LEU A C 1
ATOM 801 O O . LEU A 1 100 ? -3.304 5.042 -0.988 1.00 96.62 100 LEU A O 1
ATOM 805 N N . ILE A 1 101 ? -1.153 5.704 -0.844 1.00 94.81 101 ILE A N 1
ATOM 806 C CA . ILE A 1 101 ? -1.455 7.100 -0.476 1.00 94.81 101 ILE A CA 1
ATOM 807 C C . ILE A 1 101 ? -2.318 7.746 -1.558 1.00 94.81 101 ILE A C 1
ATOM 809 O O . ILE A 1 101 ? -3.333 8.368 -1.246 1.00 94.81 101 ILE A O 1
ATOM 813 N N . LYS A 1 102 ? -1.952 7.572 -2.834 1.00 95.06 102 LYS A N 1
ATOM 814 C CA . LYS A 1 102 ? -2.711 8.126 -3.956 1.00 95.06 102 LYS A CA 1
ATOM 815 C C . LYS A 1 102 ? -4.097 7.493 -4.087 1.00 95.06 102 LYS A C 1
ATOM 817 O O . LYS A 1 102 ? -5.062 8.215 -4.316 1.00 95.06 102 LYS A O 1
ATOM 822 N N . TYR A 1 103 ? -4.207 6.172 -3.932 1.00 96.56 103 TYR A N 1
ATOM 823 C CA . TYR A 1 103 ? -5.482 5.459 -4.032 1.00 96.56 103 TYR A CA 1
ATOM 824 C C . TYR A 1 103 ? -6.454 5.841 -2.914 1.00 96.56 103 TYR A C 1
ATOM 826 O O . TYR A 1 103 ? -7.578 6.247 -3.197 1.00 96.56 103 TYR A O 1
ATOM 834 N N . PHE A 1 104 ? -6.025 5.765 -1.652 1.00 95.75 104 PHE A N 1
ATOM 835 C CA . PHE A 1 104 ? -6.881 6.106 -0.517 1.00 95.75 104 PHE A CA 1
ATOM 836 C C . PHE A 1 104 ? -7.019 7.619 -0.305 1.00 95.75 104 PHE A C 1
ATOM 838 O O . PHE A 1 104 ? -7.960 8.038 0.361 1.00 95.75 104 PHE A O 1
ATOM 845 N N . SER A 1 105 ? -6.140 8.454 -0.869 1.00 92.69 105 SER A N 1
ATOM 846 C CA . SER A 1 105 ? -6.147 9.917 -0.699 1.00 92.69 105 SER A CA 1
ATOM 847 C C . SER A 1 105 ? -6.301 10.332 0.773 1.00 92.69 105 SER A C 1
ATOM 849 O O . SER A 1 105 ? -7.204 11.087 1.143 1.00 92.69 105 SER A O 1
ATOM 851 N N . THR A 1 106 ? -5.433 9.793 1.625 1.00 82.25 106 THR A N 1
ATOM 852 C CA . THR A 1 106 ? -5.482 9.939 3.086 1.00 82.25 106 THR A CA 1
ATOM 853 C C . THR A 1 106 ? -5.391 11.398 3.539 1.00 82.25 106 THR A C 1
ATOM 855 O O . THR A 1 106 ? -4.410 12.082 3.242 1.00 82.25 106 THR A O 1
ATOM 858 N N . GLU A 1 107 ? -6.362 11.859 4.334 1.00 79.81 107 GLU A N 1
ATOM 859 C CA . GLU A 1 107 ? -6.477 13.265 4.761 1.00 79.81 107 GLU A CA 1
ATOM 860 C C . GLU A 1 107 ? -5.255 13.771 5.542 1.00 79.81 107 GLU A C 1
ATOM 862 O O . GLU A 1 107 ? -4.823 14.913 5.364 1.00 79.81 107 GLU A O 1
ATOM 867 N N . THR A 1 108 ? -4.667 12.941 6.407 1.00 78.50 108 THR A N 1
ATOM 868 C CA . THR A 1 108 ? -3.540 13.380 7.250 1.00 78.50 108 THR A CA 1
ATOM 869 C C . THR A 1 108 ? -2.275 13.675 6.437 1.00 78.50 108 THR A C 1
ATOM 871 O O . THR A 1 108 ? -1.416 14.427 6.893 1.00 78.50 108 THR A O 1
ATOM 874 N N . GLN A 1 109 ? -2.184 13.155 5.209 1.00 83.31 109 GLN A N 1
ATOM 875 C CA . GLN A 1 109 ? -1.040 13.335 4.310 1.00 83.31 109 GLN A CA 1
ATOM 876 C C . GLN A 1 109 ? -1.290 14.405 3.234 1.00 83.31 109 GLN A C 1
ATOM 878 O O . GLN A 1 109 ? -0.426 14.628 2.388 1.00 83.31 109 GLN A O 1
ATOM 883 N N . GLU A 1 110 ? -2.414 15.132 3.293 1.00 83.00 110 GLU A N 1
ATOM 884 C CA . GLU A 1 110 ? -2.800 16.113 2.266 1.00 83.00 110 GLU A CA 1
ATOM 885 C C . GLU A 1 110 ? -1.753 17.230 2.088 1.00 83.00 110 GLU A C 1
ATOM 887 O O . GLU A 1 110 ? -1.469 17.647 0.967 1.00 83.00 110 GLU A O 1
ATOM 892 N N . LEU A 1 111 ? -1.094 17.665 3.173 1.00 83.69 111 LEU A N 1
ATOM 893 C CA . LEU A 1 111 ? -0.037 18.688 3.117 1.00 83.69 111 LEU A CA 1
ATOM 894 C C . LEU A 1 111 ? 1.195 18.244 2.313 1.00 83.69 111 LEU A C 1
ATOM 896 O O . LEU A 1 111 ? 1.874 19.093 1.737 1.00 83.69 111 LEU A O 1
ATOM 900 N N . ASN A 1 112 ? 1.493 16.940 2.281 1.00 86.12 112 ASN A N 1
ATOM 901 C CA . ASN A 1 112 ? 2.629 16.393 1.536 1.00 86.12 112 ASN A CA 1
ATOM 902 C C . ASN A 1 112 ? 2.217 15.768 0.196 1.00 86.12 112 ASN A C 1
ATOM 904 O O . ASN A 1 112 ? 3.085 15.363 -0.571 1.00 86.12 112 ASN A O 1
ATOM 908 N N . LYS A 1 113 ? 0.917 15.719 -0.118 1.00 88.31 113 LYS A N 1
ATOM 909 C CA . LYS A 1 113 ? 0.346 14.995 -1.264 1.00 88.31 113 LYS A CA 1
ATOM 910 C C . LYS A 1 113 ? 1.067 15.252 -2.579 1.00 88.31 113 LYS A C 1
ATOM 912 O O . LYS A 1 113 ? 1.407 14.308 -3.276 1.00 88.31 113 LYS A O 1
ATOM 917 N N . LYS A 1 114 ? 1.373 16.515 -2.887 1.00 91.44 114 LYS A N 1
ATOM 918 C CA . LYS A 1 114 ? 2.087 16.873 -4.120 1.00 91.44 114 LYS A CA 1
ATOM 919 C C . LYS A 1 114 ? 3.461 16.198 -4.218 1.00 91.44 114 LYS A C 1
ATOM 921 O O . LYS A 1 114 ? 3.853 15.768 -5.300 1.00 91.44 114 LYS A O 1
ATOM 926 N N . ASN A 1 115 ? 4.187 16.107 -3.104 1.00 93.25 115 ASN A N 1
ATOM 927 C CA . ASN A 1 115 ? 5.482 15.434 -3.064 1.00 93.25 115 ASN A CA 1
ATOM 928 C C . ASN A 1 115 ? 5.302 13.917 -3.195 1.00 93.25 115 ASN A C 1
ATOM 930 O O . ASN A 1 115 ? 5.999 13.308 -3.997 1.00 93.25 115 ASN A O 1
ATOM 934 N N . GLU A 1 116 ? 4.332 13.331 -2.482 1.00 93.50 116 GLU A N 1
ATOM 935 C CA . GLU A 1 116 ? 4.002 11.897 -2.578 1.00 93.50 116 GLU A CA 1
ATOM 936 C C . GLU A 1 116 ? 3.648 11.488 -4.022 1.00 93.50 116 GLU A C 1
ATOM 938 O O . GLU A 1 116 ? 4.126 10.472 -4.524 1.00 93.50 116 GLU A O 1
ATOM 943 N N . GLU A 1 117 ? 2.854 12.309 -4.718 1.00 93.12 117 GLU A N 1
ATOM 944 C CA . GLU A 1 117 ? 2.491 12.101 -6.124 1.00 93.12 117 GLU A CA 1
ATOM 945 C C . GLU A 1 117 ? 3.693 12.248 -7.058 1.00 93.12 117 GLU A C 1
ATOM 947 O O . GLU A 1 117 ? 3.893 11.401 -7.926 1.00 93.12 117 GLU A O 1
ATOM 952 N N . SER A 1 118 ? 4.535 13.262 -6.843 1.00 94.69 118 SER A N 1
ATOM 953 C CA . SER A 1 118 ? 5.749 13.460 -7.647 1.00 94.69 118 SER A CA 1
ATOM 954 C C . SER A 1 118 ? 6.737 12.299 -7.464 1.00 94.69 118 SER A C 1
ATOM 956 O O . SER A 1 118 ? 7.384 11.860 -8.412 1.00 94.69 118 SER A O 1
ATOM 958 N N . GLU A 1 119 ? 6.882 11.776 -6.245 1.00 95.31 119 GLU A N 1
ATOM 959 C CA . GLU A 1 119 ? 7.729 10.611 -5.962 1.00 95.31 119 GLU A CA 1
ATOM 960 C C . GLU A 1 119 ? 7.203 9.337 -6.633 1.00 95.31 119 GLU A C 1
ATOM 962 O O . GLU A 1 119 ? 7.998 8.563 -7.180 1.00 95.31 119 GLU A O 1
ATOM 967 N N . LEU A 1 120 ? 5.881 9.135 -6.640 1.00 96.12 120 LEU A N 1
ATOM 968 C CA . LEU A 1 120 ? 5.253 8.035 -7.367 1.00 96.12 120 LEU A CA 1
ATOM 969 C C . LEU A 1 120 ? 5.504 8.147 -8.871 1.00 96.12 120 LEU A C 1
ATOM 971 O O . LEU A 1 120 ? 5.939 7.176 -9.482 1.00 96.12 120 LEU A O 1
ATOM 975 N N . GLU A 1 121 ? 5.288 9.328 -9.452 1.00 96.06 121 GLU A N 1
ATOM 976 C CA . GLU A 1 121 ? 5.517 9.599 -10.875 1.00 96.06 121 GLU A CA 1
ATOM 977 C C . GLU A 1 121 ? 6.944 9.260 -11.296 1.00 96.06 121 GLU A C 1
ATOM 979 O O . GLU A 1 121 ? 7.156 8.405 -12.155 1.00 96.06 121 GLU A O 1
ATOM 984 N N . ASN A 1 122 ? 7.926 9.835 -10.602 1.00 95.44 122 ASN A N 1
ATOM 985 C CA . ASN A 1 122 ? 9.339 9.577 -10.868 1.00 95.44 122 ASN A CA 1
ATOM 986 C C . ASN A 1 122 ? 9.696 8.086 -10.751 1.00 95.44 122 ASN A C 1
ATOM 988 O O . ASN A 1 122 ? 10.566 7.587 -11.468 1.00 95.44 122 ASN A O 1
ATOM 992 N N . SER A 1 123 ? 9.056 7.365 -9.825 1.00 95.62 123 SER A N 1
ATOM 993 C CA . SER A 1 123 ? 9.297 5.933 -9.642 1.00 95.62 123 SER A CA 1
ATOM 994 C C . SER A 1 123 ? 8.698 5.114 -10.785 1.00 95.62 123 SER A C 1
ATOM 996 O O . SER A 1 123 ? 9.378 4.246 -11.324 1.00 95.62 123 SER A O 1
ATOM 998 N N . LEU A 1 124 ? 7.471 5.415 -11.214 1.00 95.50 124 LEU A N 1
ATOM 999 C CA . LEU A 1 124 ? 6.827 4.723 -12.333 1.00 95.50 124 LEU A CA 1
ATOM 1000 C C . LEU A 1 124 ? 7.524 5.010 -13.672 1.00 95.50 124 LEU A C 1
ATOM 1002 O O . LEU A 1 124 ? 7.688 4.097 -14.478 1.00 95.50 124 LEU A O 1
ATOM 1006 N N . GLU A 1 125 ? 7.978 6.243 -13.906 1.00 94.38 125 GLU A N 1
ATOM 1007 C CA . GLU A 1 125 ? 8.783 6.580 -15.087 1.00 94.38 125 GLU A CA 1
ATOM 1008 C C . GLU A 1 125 ? 10.088 5.779 -15.113 1.00 94.38 125 GLU A C 1
ATOM 1010 O O . GLU A 1 125 ? 10.436 5.169 -16.128 1.00 94.38 125 GLU A O 1
ATOM 1015 N N . ARG A 1 126 ? 10.785 5.710 -13.972 1.00 93.94 126 ARG A N 1
ATOM 1016 C CA . ARG A 1 126 ? 12.009 4.916 -13.834 1.00 93.94 126 ARG A CA 1
ATOM 1017 C C . ARG A 1 126 ? 11.757 3.426 -14.058 1.00 93.94 126 ARG A C 1
ATOM 1019 O O . ARG A 1 126 ? 12.553 2.805 -14.762 1.00 93.94 126 ARG A O 1
ATOM 1026 N N . LEU A 1 127 ? 10.665 2.870 -13.533 1.00 93.44 127 LEU A N 1
ATOM 1027 C CA . LEU A 1 127 ? 10.255 1.489 -13.807 1.00 93.44 127 LEU A CA 1
ATOM 1028 C C . LEU A 1 127 ? 10.039 1.241 -15.308 1.00 93.44 127 LEU A C 1
ATOM 1030 O O . LEU A 1 127 ? 10.531 0.248 -15.848 1.00 93.44 127 LEU A O 1
ATOM 1034 N N . GLY A 1 128 ? 9.367 2.161 -16.002 1.00 92.31 128 GLY A N 1
ATOM 1035 C CA . GLY A 1 128 ? 9.163 2.074 -17.447 1.00 92.31 128 GLY A CA 1
ATOM 1036 C C . GLY A 1 128 ? 10.477 2.099 -18.226 1.00 92.31 128 GLY A C 1
ATOM 1037 O O . GLY A 1 128 ? 10.701 1.250 -19.085 1.00 92.31 128 GLY A O 1
ATOM 1038 N N . MET A 1 129 ? 11.374 3.031 -17.894 1.00 92.44 129 MET A N 1
ATOM 1039 C CA . MET A 1 129 ? 12.642 3.218 -18.609 1.00 92.44 129 MET A CA 1
ATOM 1040 C C . MET A 1 129 ? 13.679 2.126 -18.330 1.00 92.44 129 MET A C 1
ATOM 1042 O O . MET A 1 129 ? 14.396 1.716 -19.240 1.00 92.44 129 MET A O 1
ATOM 1046 N N . LYS A 1 130 ? 13.812 1.693 -17.071 1.00 92.75 130 LYS A N 1
ATOM 1047 C CA . LYS A 1 130 ? 14.885 0.788 -16.632 1.00 92.75 130 LYS A CA 1
ATOM 1048 C C . LYS A 1 130 ? 14.473 -0.679 -16.688 1.00 92.75 130 LYS A C 1
ATOM 1050 O O . LYS A 1 130 ? 15.299 -1.523 -17.026 1.00 92.75 130 LYS A O 1
ATOM 1055 N N . ASN A 1 131 ? 13.222 -0.971 -16.345 1.00 90.94 131 ASN A N 1
ATOM 1056 C CA . ASN A 1 131 ? 12.725 -2.331 -16.150 1.00 90.94 131 ASN A CA 1
ATOM 1057 C C . ASN A 1 131 ? 11.678 -2.735 -17.198 1.00 90.94 131 ASN A C 1
ATOM 1059 O O . ASN A 1 131 ? 11.228 -3.874 -17.203 1.00 90.94 131 ASN A O 1
ATOM 1063 N N . ASN A 1 132 ? 11.286 -1.830 -18.105 1.00 90.62 132 ASN A N 1
ATOM 1064 C CA . ASN A 1 132 ? 10.219 -2.073 -19.082 1.00 90.62 132 ASN A CA 1
ATOM 1065 C C . ASN A 1 132 ? 8.875 -2.445 -18.411 1.00 90.62 132 ASN A C 1
ATOM 1067 O O . ASN A 1 132 ? 8.070 -3.200 -18.959 1.00 90.62 132 ASN A O 1
ATOM 1071 N N . ILE A 1 133 ? 8.623 -1.897 -17.217 1.00 91.44 133 ILE A N 1
ATOM 1072 C CA . ILE A 1 133 ? 7.392 -2.106 -16.445 1.00 91.44 133 ILE A CA 1
ATOM 1073 C C . ILE A 1 133 ? 6.442 -0.935 -16.706 1.00 91.44 133 ILE A C 1
ATOM 1075 O O . ILE A 1 133 ? 6.730 0.204 -16.353 1.00 91.44 133 ILE A O 1
ATOM 1079 N N . GLY A 1 134 ? 5.293 -1.211 -17.328 1.00 91.38 134 GLY A N 1
ATOM 1080 C CA . GLY A 1 134 ? 4.338 -0.169 -17.724 1.00 91.38 134 GLY A CA 1
ATOM 1081 C C . GLY A 1 134 ? 3.268 0.188 -16.696 1.00 91.38 134 GLY A C 1
ATOM 1082 O O . GLY A 1 134 ? 2.587 1.200 -16.851 1.00 91.38 134 GLY A O 1
ATOM 1083 N N . SER A 1 135 ? 3.085 -0.637 -15.667 1.00 94.12 135 SER A N 1
ATOM 1084 C CA . SER A 1 135 ? 2.054 -0.435 -14.648 1.00 94.12 135 SER A CA 1
ATOM 1085 C C . SER A 1 135 ? 2.328 -1.261 -13.398 1.00 94.12 135 SER A C 1
ATOM 1087 O O . SER A 1 135 ? 2.877 -2.357 -13.496 1.00 94.12 135 SER A O 1
ATOM 1089 N N . VAL A 1 136 ? 1.850 -0.782 -12.252 1.00 95.38 136 VAL A N 1
ATOM 1090 C CA . VAL A 1 136 ? 1.868 -1.488 -10.967 1.00 95.38 136 VAL A CA 1
ATOM 1091 C C . VAL A 1 136 ? 0.429 -1.777 -10.553 1.00 95.38 136 VAL A C 1
ATOM 1093 O O . VAL A 1 136 ? -0.359 -0.854 -10.373 1.00 95.38 136 VAL A O 1
ATOM 1096 N N . CYS A 1 137 ? 0.071 -3.051 -10.403 1.00 96.12 137 CYS A N 1
ATOM 1097 C CA . CYS A 1 137 ? -1.235 -3.457 -9.884 1.00 96.12 137 CYS A CA 1
ATOM 1098 C C . CYS A 1 137 ? -1.112 -3.785 -8.396 1.00 96.12 137 CYS A C 1
ATOM 1100 O O . CYS A 1 137 ? -0.249 -4.569 -8.007 1.00 96.12 137 CYS A O 1
ATOM 1102 N N . VAL A 1 138 ? -1.994 -3.218 -7.579 1.00 97.00 138 VAL A N 1
ATOM 1103 C CA . VAL A 1 138 ? -2.067 -3.474 -6.141 1.00 97.00 138 VAL A CA 1
ATOM 1104 C C . VAL A 1 138 ? -3.364 -4.216 -5.843 1.00 97.00 138 VAL A C 1
ATOM 1106 O O . VAL A 1 138 ? -4.435 -3.815 -6.297 1.00 97.00 138 VAL A O 1
ATOM 1109 N N . HIS A 1 139 ? -3.254 -5.302 -5.081 1.00 96.56 139 HIS A N 1
ATOM 1110 C CA . HIS A 1 139 ? -4.375 -6.109 -4.605 1.00 96.56 139 HIS A CA 1
ATOM 1111 C C . HIS A 1 139 ? -4.246 -6.268 -3.091 1.00 96.56 139 HIS A C 1
ATOM 1113 O O . HIS A 1 139 ? -3.259 -6.815 -2.605 1.00 96.56 139 HIS A O 1
ATOM 1119 N N . ILE A 1 140 ? -5.234 -5.753 -2.360 1.00 96.06 140 ILE A N 1
ATOM 1120 C CA . ILE A 1 140 ? -5.387 -5.932 -0.915 1.00 96.06 140 ILE A CA 1
ATOM 1121 C C . ILE A 1 140 ? -6.677 -6.707 -0.672 1.00 96.06 140 ILE A C 1
ATOM 1123 O O . ILE A 1 140 ? -7.750 -6.254 -1.073 1.00 96.06 140 ILE A O 1
ATOM 1127 N N . GLU A 1 141 ? -6.555 -7.861 -0.028 1.00 94.81 141 GLU A N 1
ATOM 1128 C CA . GLU A 1 141 ? -7.657 -8.730 0.384 1.00 94.81 141 GLU A CA 1
ATOM 1129 C C . GLU A 1 141 ? -7.148 -9.630 1.513 1.00 94.81 141 GLU A C 1
ATOM 1131 O O . GLU A 1 141 ? -6.040 -10.168 1.419 1.00 94.81 141 GLU A O 1
ATOM 1136 N N . MET A 1 142 ? -7.927 -9.756 2.586 1.00 90.81 142 MET A N 1
ATOM 1137 C CA . MET A 1 142 ? -7.621 -10.685 3.675 1.00 90.81 142 MET A CA 1
ATOM 1138 C C . MET A 1 142 ? -8.200 -12.062 3.360 1.00 90.81 142 MET A C 1
ATOM 1140 O O . MET A 1 142 ? -9.203 -12.169 2.661 1.00 90.81 142 MET A O 1
ATOM 1144 N N . GLU A 1 143 ? -7.570 -13.116 3.882 1.00 88.88 143 GLU A N 1
ATOM 1145 C CA . GLU A 1 143 ? -8.045 -14.496 3.699 1.00 88.88 143 GLU A CA 1
ATOM 1146 C C . GLU A 1 143 ? -9.471 -14.678 4.234 1.00 88.88 143 GLU A C 1
ATOM 1148 O O . GLU A 1 143 ? -10.302 -15.319 3.592 1.00 88.88 143 GLU A O 1
ATOM 1153 N N . GLU A 1 144 ? -9.763 -14.041 5.367 1.00 88.44 144 GLU A N 1
ATOM 1154 C CA . GLU A 1 144 ? -11.091 -13.988 5.965 1.00 88.44 144 GLU A CA 1
ATOM 1155 C C . GLU A 1 144 ? -11.588 -12.532 5.987 1.00 88.44 144 GLU A C 1
ATOM 1157 O O . GLU A 1 144 ? -10.978 -11.683 6.650 1.00 88.44 144 GLU A O 1
ATOM 1162 N N . PRO A 1 145 ? -12.676 -12.212 5.262 1.00 89.25 145 PRO A N 1
ATOM 1163 C CA . PRO A 1 145 ? -13.310 -10.902 5.330 1.00 89.25 145 PRO A CA 1
ATOM 1164 C C . PRO A 1 145 ? -13.806 -10.594 6.745 1.00 89.25 145 PRO A C 1
ATOM 1166 O O . PRO A 1 145 ? -14.424 -11.437 7.394 1.00 89.25 145 PRO A O 1
ATOM 1169 N N . HIS A 1 146 ? -13.559 -9.373 7.212 1.00 91.12 146 HIS A N 1
ATOM 1170 C CA . HIS A 1 146 ? -14.046 -8.885 8.499 1.00 91.12 146 HIS A CA 1
ATOM 1171 C C . HIS A 1 146 ? -14.108 -7.357 8.478 1.00 91.12 146 HIS A C 1
ATOM 1173 O O . HIS A 1 146 ? -13.272 -6.713 7.843 1.00 91.12 146 HIS A O 1
ATOM 1179 N N . GLU A 1 147 ? -15.034 -6.757 9.226 1.00 91.81 147 GLU A N 1
ATOM 1180 C CA . GLU A 1 147 ? -15.205 -5.297 9.283 1.00 91.81 147 GLU A CA 1
ATOM 1181 C C . GLU A 1 147 ? -13.942 -4.519 9.694 1.00 91.81 147 GLU A C 1
ATOM 1183 O O . GLU A 1 147 ? -13.724 -3.408 9.216 1.00 91.81 147 GLU A O 1
ATOM 1188 N N . LEU A 1 148 ? -13.070 -5.138 10.500 1.00 91.44 148 LEU A N 1
ATOM 1189 C CA . LEU A 1 148 ? -11.752 -4.603 10.892 1.00 91.44 148 LEU A CA 1
ATOM 1190 C C . LEU A 1 148 ? -10.769 -4.457 9.718 1.00 91.44 148 LEU A C 1
ATOM 1192 O O . LEU A 1 148 ? -9.783 -3.730 9.817 1.00 91.44 148 LEU A O 1
ATOM 1196 N N . TYR A 1 149 ? -11.002 -5.183 8.626 1.00 93.00 149 TYR A N 1
ATOM 1197 C CA . TYR A 1 149 ? -10.185 -5.151 7.411 1.00 93.00 149 TYR A CA 1
ATOM 1198 C C . TYR A 1 149 ? -10.953 -4.607 6.207 1.00 93.00 149 TYR A C 1
ATOM 1200 O O . TYR A 1 149 ? -10.416 -4.552 5.099 1.00 93.00 149 TYR A O 1
ATOM 1208 N N . ARG A 1 150 ? -12.204 -4.187 6.417 1.00 95.69 150 ARG A N 1
ATOM 1209 C CA . ARG A 1 150 ? -13.025 -3.532 5.408 1.00 95.69 150 ARG A CA 1
ATOM 1210 C C . ARG A 1 150 ? -12.599 -2.077 5.315 1.00 95.69 150 ARG A C 1
ATOM 1212 O O . ARG A 1 150 ? -13.170 -1.185 5.950 1.00 95.69 150 ARG A O 1
ATOM 1219 N N . PHE A 1 151 ? -11.524 -1.865 4.568 1.00 96.75 151 PHE A N 1
ATOM 1220 C CA . PHE A 1 151 ? -10.869 -0.572 4.491 1.00 96.75 151 PHE A CA 1
ATOM 1221 C C . PHE A 1 151 ? -11.663 0.407 3.629 1.00 96.75 151 PHE A C 1
ATOM 1223 O O . PHE A 1 151 ? -12.331 0.042 2.659 1.00 96.75 151 PHE A O 1
ATOM 1230 N N . PHE A 1 152 ? -11.593 1.683 3.988 1.00 96.38 152 PHE A N 1
ATOM 1231 C CA . PHE A 1 152 ? -12.171 2.766 3.201 1.00 96.38 152 PHE A CA 1
ATOM 1232 C C . PHE A 1 152 ? -11.432 4.079 3.431 1.00 96.38 152 PHE A C 1
ATOM 1234 O O . PHE A 1 152 ? -10.562 4.189 4.290 1.00 96.38 152 PHE A O 1
ATOM 1241 N N . SER A 1 153 ? -11.791 5.093 2.657 1.00 94.56 153 SER A N 1
ATOM 1242 C CA . SER A 1 153 ? -11.423 6.481 2.918 1.00 94.56 153 SER A CA 1
ATOM 1243 C C . SER A 1 153 ? -12.511 7.410 2.384 1.00 94.56 153 SER A C 1
ATOM 1245 O O . SER A 1 153 ? -13.495 6.973 1.787 1.00 94.56 153 SER A O 1
ATOM 1247 N N . ARG A 1 154 ? -12.321 8.725 2.505 1.00 90.38 154 ARG A N 1
ATOM 1248 C CA . ARG A 1 154 ? -13.222 9.703 1.869 1.00 90.38 154 ARG A CA 1
ATOM 1249 C C . ARG A 1 154 ? -13.293 9.581 0.343 1.00 90.38 154 ARG A C 1
ATOM 1251 O O . ARG A 1 154 ? -14.265 10.036 -0.255 1.00 90.38 154 ARG A O 1
ATOM 1258 N N . SER A 1 155 ? -12.276 8.993 -0.286 1.00 91.94 155 SER A N 1
ATOM 1259 C CA . SER A 1 155 ? -12.186 8.836 -1.743 1.00 91.94 155 SER A CA 1
ATOM 1260 C C . SER A 1 155 ? -12.467 7.411 -2.221 1.00 91.94 155 SER A C 1
ATOM 1262 O O . SER A 1 155 ? -12.717 7.217 -3.409 1.00 91.94 155 SER A O 1
ATOM 1264 N N . VAL A 1 156 ? -12.462 6.423 -1.321 1.00 95.81 156 VAL A N 1
ATOM 1265 C CA . VAL A 1 156 ? -12.617 4.998 -1.643 1.00 95.81 156 VAL A CA 1
ATOM 1266 C C . VAL A 1 156 ? -13.697 4.387 -0.759 1.00 95.81 156 VAL A C 1
ATOM 1268 O O . VAL A 1 156 ? -13.626 4.467 0.463 1.00 95.81 156 VAL A O 1
ATOM 1271 N N . LYS A 1 157 ? -14.697 3.747 -1.372 1.00 96.31 157 LYS A N 1
ATOM 1272 C CA . LYS A 1 157 ? -15.788 3.092 -0.633 1.00 96.31 157 LYS A CA 1
ATOM 1273 C C . LYS A 1 157 ? -15.277 1.910 0.208 1.00 96.31 157 LYS A C 1
ATOM 1275 O O . LYS A 1 157 ? -14.316 1.266 -0.215 1.00 96.31 157 LYS A O 1
ATOM 1280 N N . PRO A 1 158 ? -15.961 1.578 1.320 1.00 97.12 158 PRO A N 1
ATOM 1281 C CA . PRO A 1 158 ? -15.678 0.362 2.071 1.00 97.12 158 PRO A CA 1
ATOM 1282 C C . PRO A 1 158 ? -15.724 -0.880 1.197 1.00 97.12 158 PRO A C 1
ATOM 1284 O O . PRO A 1 158 ? -16.670 -1.071 0.430 1.00 97.12 158 PRO A O 1
ATOM 1287 N N . SER A 1 159 ? -14.686 -1.704 1.307 1.00 96.62 159 SER A N 1
ATOM 1288 C CA . SER A 1 159 ? -14.577 -2.962 0.582 1.00 96.62 159 SER A CA 1
ATOM 1289 C C . SER A 1 159 ? -13.682 -3.937 1.338 1.00 96.62 159 SER A C 1
ATOM 1291 O O . SER A 1 159 ? -12.666 -3.542 1.899 1.00 96.62 159 SER A O 1
ATOM 1293 N N . ASP A 1 160 ? -14.026 -5.223 1.300 1.00 95.62 160 ASP A N 1
ATOM 1294 C CA . ASP A 1 160 ? -13.142 -6.298 1.777 1.00 95.62 160 ASP A CA 1
ATOM 1295 C C . ASP A 1 160 ? -11.984 -6.555 0.792 1.00 95.62 160 ASP A C 1
ATOM 1297 O O . ASP A 1 160 ? -11.007 -7.237 1.104 1.00 95.62 160 ASP A O 1
ATOM 1301 N N . ARG A 1 161 ? -12.095 -5.993 -0.420 1.00 96.38 161 ARG A N 1
ATOM 1302 C CA . ARG A 1 161 ? -11.143 -6.168 -1.513 1.00 96.38 161 ARG A CA 1
ATOM 1303 C C . ARG A 1 161 ? -10.888 -4.863 -2.256 1.00 96.38 161 ARG A C 1
ATOM 1305 O O . ARG A 1 161 ? -11.802 -4.291 -2.854 1.00 96.38 161 ARG A O 1
ATOM 1312 N N . HIS A 1 162 ? -9.629 -4.445 -2.321 1.00 97.12 162 HIS A N 1
ATOM 1313 C CA . HIS A 1 162 ? -9.193 -3.313 -3.137 1.00 97.12 162 HIS A CA 1
ATOM 1314 C C . HIS A 1 162 ? -8.245 -3.791 -4.231 1.00 97.12 162 HIS A C 1
ATOM 1316 O O . HIS A 1 162 ? -7.185 -4.346 -3.944 1.00 97.12 162 HIS A O 1
ATOM 1322 N N . ILE A 1 163 ? -8.627 -3.561 -5.488 1.00 97.50 163 ILE A N 1
ATOM 1323 C CA . ILE A 1 163 ? -7.796 -3.853 -6.657 1.00 97.50 163 ILE A CA 1
ATOM 1324 C C . ILE A 1 163 ? -7.737 -2.600 -7.512 1.00 97.50 163 ILE A C 1
ATOM 1326 O O . ILE A 1 163 ? -8.766 -2.115 -7.988 1.00 97.50 163 ILE A O 1
ATOM 1330 N N . PHE A 1 164 ? -6.532 -2.095 -7.732 1.00 97.44 164 PHE A N 1
ATOM 1331 C CA . PHE A 1 164 ? -6.312 -0.933 -8.575 1.00 97.44 164 PHE A CA 1
ATOM 1332 C C . PHE A 1 164 ? -4.963 -1.015 -9.275 1.00 97.44 164 PHE A C 1
ATOM 1334 O O . PHE A 1 164 ? -4.030 -1.674 -8.817 1.00 97.44 164 PHE A O 1
ATOM 1341 N N . THR A 1 165 ? -4.859 -0.318 -10.397 1.00 97.00 165 THR A N 1
ATOM 1342 C CA . THR A 1 165 ? -3.628 -0.196 -11.166 1.00 97.00 165 THR A CA 1
ATOM 1343 C C . THR A 1 165 ? -3.146 1.241 -11.154 1.00 97.00 165 THR A C 1
ATOM 1345 O O . THR A 1 165 ? -3.917 2.157 -11.426 1.00 97.00 165 THR A O 1
ATOM 1348 N N . CYS A 1 166 ? -1.857 1.423 -10.892 1.00 96.00 166 CYS A N 1
ATOM 1349 C CA . CYS A 1 166 ? -1.155 2.680 -11.044 1.00 96.00 166 CYS A CA 1
ATOM 1350 C C . CYS A 1 166 ? -0.251 2.656 -12.281 1.00 96.00 166 CYS A C 1
ATOM 1352 O O . CYS A 1 166 ? 0.453 1.673 -12.528 1.00 96.00 166 CYS A O 1
ATOM 1354 N N . ARG A 1 167 ? -0.269 3.732 -13.070 1.00 94.75 167 ARG A N 1
ATOM 1355 C CA . ARG A 1 167 ? 0.590 3.895 -14.253 1.00 94.75 167 ARG A CA 1
ATOM 1356 C C . ARG A 1 167 ? 0.829 5.369 -14.565 1.00 94.75 167 ARG A C 1
ATOM 1358 O O . ARG A 1 167 ? 0.115 6.230 -14.056 1.00 94.75 167 ARG A O 1
ATOM 1365 N N . ILE A 1 168 ? 1.803 5.639 -15.431 1.00 93.62 168 ILE A N 1
ATOM 1366 C CA . ILE A 1 168 ? 1.999 6.970 -16.015 1.00 93.62 168 ILE A CA 1
ATOM 1367 C C . ILE A 1 168 ? 1.020 7.180 -17.170 1.00 93.62 168 ILE A C 1
ATOM 1369 O O . ILE A 1 168 ? 0.921 6.352 -18.077 1.00 93.62 168 ILE A O 1
ATOM 1373 N N . ALA A 1 169 ? 0.333 8.316 -17.139 1.00 88.44 169 ALA A N 1
ATOM 1374 C CA . ALA A 1 169 ? -0.450 8.867 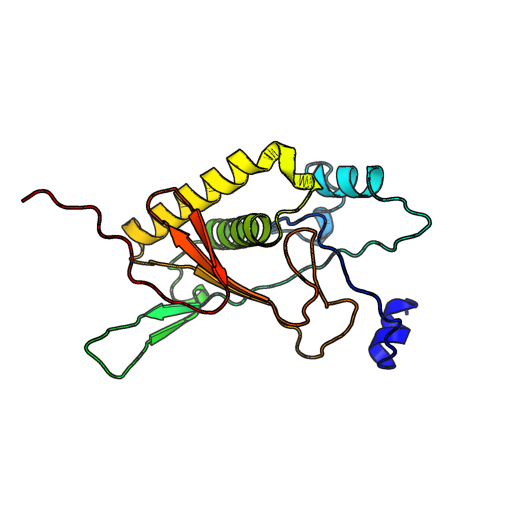-18.234 1.00 88.44 169 ALA A CA 1
ATOM 1375 C C . ALA A 1 169 ? 0.070 10.267 -18.602 1.00 88.44 169 ALA A C 1
ATOM 1377 O O . ALA A 1 169 ? 0.956 10.812 -17.949 1.00 88.44 169 ALA A O 1
ATOM 1378 N N . GLY A 1 170 ? -0.493 10.879 -19.649 1.00 77.69 170 GLY A N 1
ATOM 1379 C CA . GLY A 1 170 ? -0.032 12.180 -20.159 1.00 77.69 170 GLY A CA 1
ATOM 1380 C C . GLY A 1 170 ? -0.099 13.346 -19.158 1.00 77.69 170 GLY A C 1
ATOM 1381 O O . GLY A 1 170 ? 0.503 14.384 -19.411 1.00 77.69 170 GLY A O 1
ATOM 1382 N N . SER A 1 171 ? -0.813 13.189 -18.039 1.00 81.19 171 SER A N 1
ATOM 1383 C CA . SER A 1 171 ? -0.943 14.186 -16.970 1.00 81.19 171 SER A CA 1
ATOM 1384 C C . SER A 1 171 ? -0.272 13.782 -15.650 1.00 81.19 171 SER A C 1
ATOM 1386 O O . SER A 1 171 ? -0.557 14.415 -14.638 1.00 81.19 171 SER A O 1
ATOM 1388 N N . GLY A 1 172 ? 0.557 12.731 -15.643 1.00 89.62 172 GLY A N 1
ATOM 1389 C CA . GLY A 1 172 ? 1.221 12.213 -14.442 1.00 89.62 172 GLY A CA 1
ATOM 1390 C C . GLY A 1 172 ? 0.745 10.818 -14.035 1.00 89.62 172 GLY A C 1
ATOM 1391 O O . GLY A 1 172 ? 0.224 10.056 -14.856 1.00 89.62 172 GLY A O 1
ATOM 1392 N N . ALA A 1 173 ? 0.931 10.463 -12.765 1.00 92.94 173 ALA A N 1
ATOM 1393 C CA . ALA A 1 173 ? 0.509 9.167 -12.244 1.00 92.94 173 ALA A CA 1
ATOM 1394 C C . ALA A 1 173 ? -1.017 9.131 -12.131 1.00 92.94 173 ALA A C 1
ATOM 1396 O O . ALA A 1 173 ? -1.628 10.020 -11.533 1.00 92.94 173 ALA A O 1
ATOM 1397 N N . GLU A 1 174 ? -1.640 8.074 -12.644 1.00 94.38 174 GLU A N 1
ATOM 1398 C CA . GLU A 1 174 ? -3.079 7.837 -12.524 1.00 94.38 174 GLU A CA 1
ATOM 1399 C C . GLU A 1 174 ? -3.379 6.522 -11.803 1.00 94.38 174 GLU A C 1
ATOM 1401 O O . GLU A 1 174 ? -2.549 5.610 -11.769 1.00 94.38 174 GLU A O 1
ATOM 1406 N N . ILE A 1 175 ? -4.579 6.440 -11.223 1.00 94.94 175 ILE A N 1
ATOM 1407 C CA . ILE A 1 175 ? -5.120 5.226 -10.612 1.00 94.94 175 ILE A CA 1
ATOM 1408 C C . ILE A 1 175 ? -6.349 4.785 -11.400 1.00 94.94 175 ILE A C 1
ATOM 1410 O O . ILE A 1 175 ? -7.249 5.583 -11.658 1.00 94.94 175 ILE A O 1
ATOM 1414 N N . ILE A 1 176 ? -6.393 3.506 -11.761 1.00 95.06 176 ILE A N 1
ATOM 1415 C CA . ILE A 1 176 ? -7.505 2.889 -12.481 1.00 95.06 176 ILE A CA 1
ATOM 1416 C C . ILE A 1 176 ? -8.031 1.725 -11.659 1.00 95.06 176 ILE A C 1
ATOM 1418 O O . ILE A 1 176 ? -7.260 0.893 -11.188 1.00 95.06 176 ILE A O 1
ATOM 1422 N N . GLU A 1 177 ? -9.348 1.638 -11.520 1.00 92.69 177 GLU A N 1
ATOM 1423 C CA . GLU A 1 177 ? -9.989 0.521 -10.837 1.00 92.69 177 GLU A CA 1
ATOM 1424 C C . GLU A 1 177 ? -9.745 -0.811 -11.573 1.00 92.69 177 GLU A C 1
ATOM 1426 O O . GLU A 1 177 ? -9.852 -0.905 -12.806 1.00 92.69 177 GLU A O 1
ATOM 1431 N N . GLY A 1 178 ? -9.437 -1.849 -10.791 1.00 91.75 178 GLY A N 1
ATOM 1432 C CA . GLY A 1 178 ? -9.188 -3.207 -11.259 1.00 91.75 178 GLY A CA 1
ATOM 1433 C C . GLY A 1 178 ? -7.751 -3.480 -11.714 1.00 91.75 178 GLY A C 1
ATOM 1434 O O . GLY A 1 178 ? -6.867 -2.621 -11.688 1.00 91.75 178 GLY A O 1
ATOM 1435 N N . SER A 1 179 ? -7.523 -4.725 -12.134 1.00 85.69 179 SER A N 1
ATOM 1436 C CA . SER A 1 179 ? -6.239 -5.222 -12.633 1.00 85.69 179 SER A CA 1
ATOM 1437 C C . SER A 1 179 ? -6.129 -4.990 -14.141 1.00 85.69 179 SER A C 1
ATOM 1439 O O . SER A 1 179 ? -6.612 -5.798 -14.941 1.00 85.69 179 SER A O 1
ATOM 1441 N N . LYS A 1 180 ? -5.529 -3.869 -14.548 1.00 78.44 180 LYS A N 1
ATOM 1442 C CA . LYS A 1 180 ? -5.362 -3.502 -15.960 1.00 78.44 180 LYS A CA 1
ATOM 1443 C C . LYS A 1 180 ? -3.891 -3.331 -16.297 1.00 78.44 180 LYS A C 1
ATOM 1445 O O . LYS A 1 180 ? -3.345 -2.247 -16.163 1.00 78.44 180 LYS A O 1
ATOM 1450 N N . PHE A 1 181 ? -3.262 -4.386 -16.792 1.00 75.06 181 PHE A N 1
ATOM 1451 C CA . PHE A 1 181 ? -1.870 -4.315 -17.227 1.00 75.06 181 PHE A CA 1
ATOM 1452 C C . PHE A 1 181 ? -1.745 -3.506 -18.522 1.00 75.06 181 PHE A C 1
ATOM 1454 O O . PHE A 1 181 ? -2.512 -3.708 -19.467 1.00 75.06 181 PHE A O 1
ATOM 1461 N N . SER A 1 182 ? -0.777 -2.592 -18.575 1.00 65.94 182 SER A N 1
ATOM 1462 C CA . SER A 1 182 ? -0.442 -1.844 -19.789 1.00 65.94 182 SER A CA 1
ATOM 1463 C C . SER A 1 182 ? 1.034 -1.968 -20.132 1.00 65.94 182 SER A C 1
ATOM 1465 O O . SER A 1 182 ? 1.885 -2.049 -19.247 1.00 65.94 182 SER A O 1
ATOM 1467 N N . ALA A 1 183 ? 1.335 -1.939 -21.431 1.00 61.22 183 ALA A N 1
ATOM 1468 C CA . ALA A 1 183 ? 2.702 -1.759 -21.902 1.00 61.22 183 ALA A CA 1
ATOM 1469 C C . ALA A 1 183 ? 3.247 -0.391 -21.437 1.00 61.22 183 ALA A C 1
ATOM 1471 O O . ALA A 1 183 ? 2.458 0.549 -21.284 1.00 61.22 183 ALA A O 1
ATOM 1472 N N . PRO A 1 184 ? 4.563 -0.261 -21.199 1.00 61.38 184 PRO A N 1
ATOM 1473 C CA . PRO A 1 184 ? 5.162 1.018 -20.840 1.00 61.38 184 PRO A CA 1
ATOM 1474 C C . PRO A 1 184 ? 4.943 2.065 -21.933 1.00 61.38 184 PRO A C 1
ATOM 1476 O O . PRO A 1 184 ? 4.926 1.752 -23.126 1.00 61.38 184 PRO A O 1
ATOM 1479 N N . ALA A 1 185 ? 4.761 3.319 -21.513 1.00 56.44 185 ALA A N 1
ATOM 1480 C CA . ALA A 1 185 ? 4.631 4.440 -22.430 1.00 56.44 185 ALA A CA 1
ATOM 1481 C C . ALA A 1 185 ? 5.932 4.581 -23.233 1.00 56.44 185 ALA A C 1
ATOM 1483 O O . ALA A 1 185 ? 6.993 4.861 -22.678 1.00 56.44 185 ALA A O 1
ATOM 1484 N N . THR A 1 186 ? 5.864 4.371 -24.547 1.00 46.78 186 THR A N 1
ATOM 1485 C CA . THR A 1 186 ? 7.001 4.615 -25.434 1.00 46.78 186 THR A CA 1
ATOM 1486 C C . THR A 1 186 ? 7.243 6.117 -25.497 1.00 46.78 186 THR A C 1
ATOM 1488 O O . THR A 1 186 ? 6.400 6.850 -26.022 1.00 46.78 186 THR A O 1
ATOM 1491 N N . SER A 1 187 ? 8.380 6.592 -24.986 1.00 44.94 187 SER A N 1
ATOM 1492 C CA . SER A 1 187 ? 8.848 7.934 -25.319 1.00 44.94 187 SER A CA 1
ATOM 1493 C C . SER A 1 187 ? 9.028 7.995 -26.836 1.00 44.94 187 SER A C 1
ATOM 1495 O O . SER A 1 187 ? 9.691 7.149 -27.436 1.00 44.94 187 SER A O 1
ATOM 1497 N N . GLY A 1 188 ? 8.344 8.944 -27.478 1.00 42.09 188 GLY A N 1
A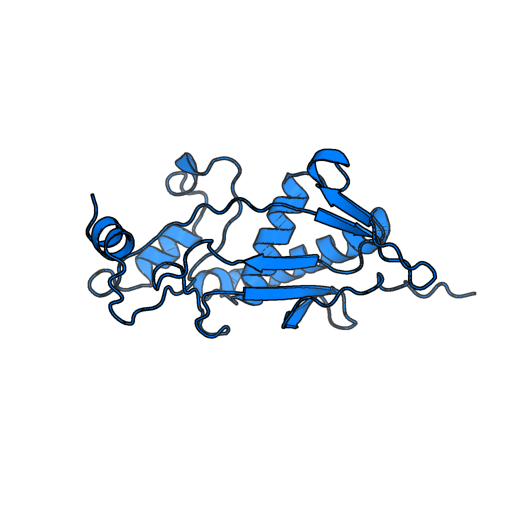TOM 1498 C CA . GLY A 1 188 ? 8.402 9.133 -28.921 1.00 42.09 188 GLY A CA 1
ATOM 1499 C C . GLY A 1 188 ? 9.840 9.379 -29.362 1.00 42.09 188 GLY A C 1
ATOM 1500 O O . GLY A 1 188 ? 10.378 10.466 -29.164 1.00 42.09 188 GLY A O 1
ATOM 1501 N N . GLY A 1 189 ? 10.462 8.363 -29.953 1.00 31.44 189 GLY A N 1
ATOM 1502 C CA . GLY A 1 189 ? 11.674 8.538 -30.732 1.00 31.44 189 GLY A CA 1
ATOM 1503 C C . GLY A 1 189 ? 11.306 9.297 -31.998 1.00 31.44 189 GLY A C 1
ATOM 1504 O O . GLY A 1 189 ? 10.639 8.745 -32.871 1.00 31.44 189 GLY A O 1
ATOM 1505 N N . ASN A 1 190 ? 11.713 10.563 -32.080 1.00 39.38 190 ASN A N 1
ATOM 1506 C CA . ASN A 1 190 ? 11.767 11.265 -33.356 1.00 39.38 190 ASN A CA 1
ATOM 1507 C C . ASN A 1 190 ? 12.736 10.497 -34.262 1.00 39.38 190 ASN A C 1
ATOM 1509 O O . ASN A 1 190 ? 13.929 10.416 -33.959 1.00 39.38 190 ASN A O 1
ATOM 1513 N N . ALA A 1 191 ? 12.187 9.903 -35.320 1.00 37.19 191 ALA A N 1
ATOM 1514 C CA . ALA A 1 191 ? 12.939 9.484 -36.494 1.00 37.19 191 ALA A CA 1
ATOM 1515 C C . ALA A 1 191 ? 13.346 10.709 -37.324 1.00 37.19 191 ALA A C 1
ATOM 1517 O O . ALA A 1 191 ? 12.571 11.695 -37.332 1.00 37.19 191 ALA A O 1
#

Radius of gyration: 18.52 Å; chains: 1; bounding box: 37×36×61 Å

pLDDT: mean 85.74, std 12.77, range [31.44, 97.5]

Sequence (191 aa):
MSIHDFLQSSAIELGINTEIHYIGYTKNPSERPINGAHRGLSDMLYRVSTEEYDFFIFYNLFKVLSIGMSPSTAFNFCFANSMLDEINVDEEGRIIEKALIKYFSTETQELNKKNEESELENSLERLGMKNNIGSVCVHIEMEEPHELYRFFSRSVKPSDRHIFTCRIAGSGAEIIEGSKFSAPATSGGNA

Foldseek 3Di:
DDPVVVCVVVVNAPPAAAEDQDFDFDPDPVCVLPVPPDCSNVLCVVPDDPPPDDDDDDDDDDFDWDWADDPVDPDIDIDTCVVVVLDPPVLVRLLVRLLVCVQQVRPSCVVVNVVSQVSNQVSQLCCCVRVQFFKDKDKDADPDQGRHCQYHYPRGDGDNIFIWMWGQDPVGIDIGGHDDGDGHDDDDDDD